Protein AF-A0A366QVK3-F1 (afdb_monomer)

Radius of gyration: 33.16 Å; Cα contacts (8 Å, |Δi|>4): 63; chains: 1; bounding box: 91×46×79 Å

Secondary structure (DSSP, 8-state):
---PPPPHHHHHHHHHHHHHHHHHHHHHHHHHHHHHHHHHHHHHHHHHHHHHHHHHHHHHHHHHHHHHHHTT--HHHHHHHHTSGGG--SS-SSSTTS------------------------------------------------S------EEEHHHHHHHHHHHHSS--HHHHHHHTT--SSS--EEEHHHHHHHHHTT-

Sequence (203 aa):
MPRKNKTAATVAENRDAQRRSRARRQELIADMQSRLEEYDRKGVAASIEMQRVAQAVNVQNQRLKRLLVMYGVSEPEIVQYLSSPEGDHATREEDDRIFMLEEEEPELHHPTHKGTRMDHKASDSLPAQRDVLSDTFEPSNSIIHSFDHPEPLETPCDKAAEILVELRGHADSSWARVALGCYGVGSCSVKNTEIFRLMDDID

Foldseek 3Di:
DDDDDDDPVNVVVVVVVVVVVVVVVVVVVVVVVVVVVVVVVVVVVVVVVVVVVVVVVVVVVVVVLVVVVVVVQDPVNVVVVVPDPVVDDDDDPPPPPDDDDDDDDDDPDDDDDDDDDDDDDDDDDDDDDDDDDDDDDDPPDDDPPDPDDDDCLKDWLQVLLVVVCVVVVDDDSVVSCVQQVHDDPDRDIGGVVSSVVSVVVPD

pLDDT: mean 71.33, std 23.49, range [29.38, 98.38]

Mean predicted aligned error: 21.08 Å

Organism: NCBI:txid231269

Solvent-accessible surface area (backbone atoms only — not comparable to full-atom values): 13346 Å² total; per-residue (Å²): 132,88,79,82,76,87,47,76,64,64,53,50,53,50,51,50,53,52,47,53,52,50,49,55,51,50,50,52,51,50,52,52,50,56,49,50,57,48,51,52,53,50,51,53,52,52,52,52,52,52,49,52,52,51,52,54,50,49,57,48,49,57,50,49,53,54,49,41,45,75,75,69,47,50,70,70,56,55,52,53,54,72,70,37,77,86,78,77,76,91,84,73,94,75,61,90,79,77,87,79,80,88,75,81,79,80,82,80,80,77,85,79,80,75,87,81,90,81,90,86,80,90,88,80,89,85,84,90,85,80,92,83,77,88,76,91,76,78,83,76,89,79,83,88,71,76,99,78,76,81,75,88,58,53,41,46,40,70,61,50,10,51,53,57,20,64,77,59,78,79,53,54,55,67,57,38,22,51,76,72,70,49,78,79,93,64,97,48,68,38,49,54,68,55,60,54,47,68,61,63,78,76,119

Nearest PDB structures (foldseek):
  8q6t-assembly1_K  TM=6.652E-01  e=2.122E+00  Mus musculus

Structure (mmCIF, N/CA/C/O backbone):
data_AF-A0A366QVK3-F1
#
_entry.id   AF-A0A366QVK3-F1
#
loop_
_atom_site.group_PDB
_atom_site.id
_atom_site.type_symbol
_atom_site.label_atom_id
_atom_site.label_alt_id
_atom_site.label_comp_id
_atom_site.label_asym_id
_atom_site.label_entity_id
_atom_site.label_seq_id
_atom_site.pdbx_PDB_ins_code
_atom_site.Cartn_x
_atom_site.Cartn_y
_atom_site.Cartn_z
_atom_site.occupancy
_atom_site.B_iso_or_equiv
_atom_site.auth_seq_id
_atom_site.auth_comp_id
_atom_site.auth_asym_id
_atom_site.auth_atom_id
_atom_site.pdbx_PDB_model_num
ATOM 1 N N . MET A 1 1 ? 43.437 18.266 -38.739 1.00 44.12 1 MET A N 1
ATOM 2 C CA . MET A 1 1 ? 43.499 16.828 -38.380 1.00 44.12 1 MET A CA 1
ATOM 3 C C . MET A 1 1 ? 42.799 16.004 -39.458 1.00 44.12 1 MET A C 1
ATOM 5 O O . MET A 1 1 ? 41.777 16.475 -39.953 1.00 44.12 1 MET A O 1
ATOM 9 N N . PRO A 1 2 ? 43.311 14.824 -39.851 1.00 62.06 2 PRO A N 1
ATOM 10 C CA . PRO A 1 2 ? 42.686 14.001 -40.885 1.00 62.06 2 PRO A CA 1
ATOM 11 C C . PRO A 1 2 ? 41.377 13.380 -40.375 1.00 62.06 2 PRO A C 1
ATOM 13 O O . PRO A 1 2 ? 41.350 12.714 -39.339 1.00 62.06 2 PRO A O 1
ATOM 16 N N . ARG A 1 3 ? 40.276 13.587 -41.106 1.00 62.28 3 ARG A N 1
ATOM 17 C CA . ARG A 1 3 ? 38.990 12.941 -40.812 1.00 62.28 3 ARG A CA 1
ATOM 18 C C . ARG A 1 3 ? 39.082 11.463 -41.197 1.00 62.28 3 ARG A C 1
ATOM 20 O O . ARG A 1 3 ? 39.167 11.153 -42.381 1.00 62.28 3 ARG A O 1
ATOM 27 N N . LYS A 1 4 ? 39.044 10.560 -40.210 1.00 69.19 4 LYS A N 1
ATOM 28 C CA . LYS A 1 4 ? 38.943 9.111 -40.451 1.00 69.19 4 LYS A CA 1
ATOM 29 C C . LYS A 1 4 ? 37.665 8.832 -41.250 1.00 69.19 4 LYS A C 1
ATOM 31 O O . LYS A 1 4 ? 36.563 9.131 -40.791 1.00 69.19 4 LYS A O 1
ATOM 36 N N . ASN A 1 5 ? 37.820 8.298 -42.454 1.00 74.19 5 ASN A N 1
ATOM 37 C CA . ASN A 1 5 ? 36.725 7.925 -43.337 1.00 74.19 5 ASN A CA 1
ATOM 38 C C . ASN A 1 5 ? 35.983 6.703 -42.770 1.00 74.19 5 ASN A C 1
ATOM 40 O O . ASN A 1 5 ? 36.582 5.663 -42.507 1.00 74.19 5 ASN A O 1
ATOM 44 N N . LYS A 1 6 ? 34.664 6.830 -42.569 1.00 77.19 6 LYS A N 1
ATOM 45 C CA . LYS A 1 6 ? 33.816 5.717 -42.120 1.00 77.19 6 LYS A CA 1
ATOM 46 C C . LYS A 1 6 ? 33.783 4.634 -43.198 1.00 77.19 6 LYS A C 1
ATOM 48 O O . LYS A 1 6 ? 33.327 4.885 -44.310 1.00 77.19 6 LYS A O 1
ATOM 53 N N . THR A 1 7 ? 34.238 3.435 -42.854 1.00 86.69 7 THR A N 1
ATOM 54 C CA . THR A 1 7 ? 34.133 2.241 -43.703 1.00 86.69 7 THR A CA 1
ATOM 55 C C . THR A 1 7 ? 32.790 1.547 -43.475 1.00 86.69 7 THR A C 1
ATOM 57 O O . THR A 1 7 ? 32.210 1.649 -42.394 1.00 86.69 7 THR A O 1
ATOM 60 N N . ALA A 1 8 ? 32.285 0.800 -44.462 1.00 88.12 8 ALA A N 1
ATOM 61 C CA . ALA A 1 8 ? 31.017 0.076 -44.314 1.00 88.12 8 ALA A CA 1
ATOM 62 C C . ALA A 1 8 ? 31.031 -0.905 -43.119 1.00 88.12 8 ALA A C 1
ATOM 64 O O . ALA A 1 8 ? 30.047 -0.979 -42.383 1.00 88.12 8 ALA A O 1
ATOM 65 N N . ALA A 1 9 ? 32.167 -1.575 -42.881 1.00 88.69 9 ALA A N 1
ATOM 66 C CA . ALA A 1 9 ? 32.382 -2.472 -41.743 1.00 88.69 9 ALA A CA 1
ATOM 67 C C . ALA A 1 9 ? 32.226 -1.759 -40.386 1.00 88.69 9 ALA A C 1
ATOM 69 O O . ALA A 1 9 ? 31.370 -2.142 -39.594 1.00 88.69 9 ALA A O 1
ATOM 70 N N . THR A 1 10 ? 32.944 -0.651 -40.155 1.00 88.69 10 THR A N 1
ATOM 71 C CA . THR A 1 10 ? 32.860 0.098 -38.879 1.00 88.69 10 THR A CA 1
ATOM 72 C C . THR A 1 10 ? 31.466 0.681 -38.615 1.00 88.69 10 THR A C 1
ATOM 74 O O . THR A 1 10 ? 31.058 0.833 -37.463 1.00 88.69 10 THR A O 1
ATOM 77 N N . VAL A 1 11 ? 30.686 0.977 -39.662 1.00 92.25 11 VAL A N 1
ATOM 78 C CA . VAL A 1 11 ? 29.280 1.395 -39.516 1.00 92.25 11 VAL A CA 1
ATOM 79 C C . VAL A 1 11 ? 28.368 0.214 -39.151 1.00 92.25 11 VAL A C 1
ATOM 81 O O . VAL A 1 11 ? 27.432 0.402 -38.372 1.00 92.25 11 VAL A O 1
ATOM 84 N N . ALA A 1 12 ? 28.619 -0.991 -39.670 1.00 93.12 12 ALA A N 1
ATOM 85 C CA . ALA A 1 12 ? 27.898 -2.201 -39.268 1.00 93.12 12 ALA A CA 1
ATOM 86 C C . ALA A 1 12 ? 28.206 -2.577 -37.806 1.00 93.12 12 ALA A C 1
ATOM 88 O O . ALA A 1 12 ? 27.283 -2.696 -37.002 1.00 93.12 12 ALA A O 1
ATOM 89 N N . GLU A 1 13 ? 29.487 -2.621 -37.432 1.00 92.19 13 GLU A N 1
ATOM 90 C CA . GLU A 1 13 ? 29.947 -2.852 -36.054 1.00 92.19 13 GLU A CA 1
ATOM 91 C C . GLU A 1 13 ? 29.326 -1.858 -35.065 1.00 92.19 13 GLU A C 1
ATOM 93 O O . GLU A 1 13 ? 28.838 -2.251 -34.006 1.00 92.19 13 GLU A O 1
ATOM 98 N N . ASN A 1 14 ? 29.276 -0.567 -35.417 1.00 94.56 14 ASN A N 1
ATOM 99 C CA . ASN A 1 14 ? 28.658 0.451 -34.571 1.00 94.56 14 ASN A CA 1
ATOM 100 C C . ASN A 1 14 ? 27.144 0.228 -34.398 1.00 94.56 14 ASN A C 1
ATOM 102 O O . ASN A 1 14 ? 26.631 0.374 -33.288 1.00 94.56 14 ASN A O 1
ATOM 106 N N . ARG A 1 15 ? 26.429 -0.184 -35.457 1.00 95.69 15 ARG A N 1
ATOM 107 C CA . ARG A 1 15 ? 25.002 -0.546 -35.370 1.00 95.69 15 ARG A CA 1
ATOM 108 C C . ARG A 1 15 ? 24.779 -1.760 -34.476 1.00 95.69 15 ARG A C 1
ATOM 110 O O . ARG A 1 15 ? 23.849 -1.739 -33.673 1.00 95.69 15 ARG A O 1
ATOM 117 N N . ASP A 1 16 ? 25.623 -2.781 -34.562 1.00 96.88 16 ASP A N 1
ATOM 118 C CA . ASP A 1 16 ? 25.483 -3.981 -33.736 1.00 96.88 16 ASP A CA 1
ATOM 119 C C . ASP A 1 16 ? 25.893 -3.735 -32.277 1.00 96.88 16 ASP A C 1
ATOM 121 O O . ASP A 1 16 ? 25.203 -4.192 -31.365 1.00 96.88 16 ASP A O 1
ATOM 125 N N . ALA A 1 17 ? 26.921 -2.922 -32.022 1.00 95.94 17 ALA A N 1
ATOM 126 C CA . ALA A 1 17 ? 27.241 -2.431 -30.682 1.00 95.94 17 ALA A CA 1
ATOM 127 C C . ALA A 1 17 ? 26.079 -1.612 -30.089 1.00 95.94 17 ALA A C 1
ATOM 129 O O . ALA A 1 17 ? 25.695 -1.814 -28.934 1.00 95.94 17 ALA A O 1
ATOM 130 N N . GLN A 1 18 ? 25.456 -0.742 -30.892 1.00 97.25 18 GLN A N 1
ATOM 131 C CA . GLN A 1 18 ? 24.290 0.046 -30.494 1.00 97.25 18 GLN A CA 1
ATOM 132 C C . GLN A 1 18 ? 23.059 -0.830 -30.215 1.00 97.25 18 GLN A C 1
ATOM 134 O O . GLN A 1 18 ? 22.338 -0.560 -29.253 1.00 97.25 18 GLN A O 1
ATOM 139 N N . ARG A 1 19 ? 22.824 -1.878 -31.018 1.00 97.75 19 ARG A N 1
ATOM 140 C CA . ARG A 1 19 ? 21.770 -2.883 -30.797 1.00 97.75 19 ARG A CA 1
ATOM 141 C C . ARG A 1 19 ? 22.002 -3.648 -29.499 1.00 97.75 19 ARG A C 1
ATOM 143 O O . ARG A 1 19 ? 21.111 -3.668 -28.660 1.00 97.75 19 ARG A O 1
ATOM 150 N N . ARG A 1 20 ? 23.208 -4.186 -29.283 1.00 97.75 20 ARG A N 1
ATOM 151 C CA . ARG A 1 20 ? 23.584 -4.900 -28.048 1.00 97.75 20 ARG A CA 1
ATOM 152 C C . ARG A 1 20 ? 23.471 -4.010 -26.806 1.00 97.75 20 ARG A C 1
ATOM 154 O O . ARG A 1 20 ? 23.022 -4.473 -25.767 1.00 97.75 20 ARG A O 1
ATOM 161 N N . SER A 1 21 ? 23.839 -2.731 -26.912 1.00 97.69 21 SER A N 1
ATOM 162 C CA . SER A 1 21 ? 23.684 -1.759 -25.821 1.00 97.69 21 SER A CA 1
ATOM 163 C C . SER A 1 21 ? 22.209 -1.482 -25.494 1.00 97.69 21 SER A C 1
ATOM 165 O O . SER A 1 21 ? 21.825 -1.491 -24.327 1.00 97.69 21 SER A O 1
ATOM 167 N N . ARG A 1 22 ? 21.358 -1.312 -26.519 1.00 97.75 22 ARG A N 1
ATOM 168 C CA . ARG A 1 22 ? 19.901 -1.167 -26.342 1.00 97.75 22 ARG A CA 1
ATOM 169 C C . ARG A 1 22 ? 19.275 -2.421 -25.729 1.00 97.75 22 ARG A C 1
ATOM 171 O O . ARG A 1 22 ? 18.522 -2.275 -24.778 1.00 97.75 22 ARG A O 1
ATOM 178 N N . ALA A 1 23 ? 19.646 -3.609 -26.209 1.00 98.12 23 ALA A N 1
ATOM 179 C CA . ALA A 1 23 ? 19.155 -4.884 -25.689 1.00 98.12 23 ALA A CA 1
ATOM 180 C C . ALA A 1 23 ? 19.471 -5.052 -24.193 1.00 98.12 23 ALA A C 1
ATOM 182 O O . ALA A 1 23 ? 18.547 -5.230 -23.411 1.00 98.12 23 ALA A O 1
ATOM 183 N N . ARG A 1 24 ? 20.731 -4.857 -23.769 1.00 98.06 24 ARG A N 1
ATOM 184 C CA . ARG A 1 24 ? 21.107 -4.908 -22.339 1.00 98.06 24 ARG A CA 1
ATOM 185 C C . ARG A 1 24 ? 20.361 -3.883 -21.484 1.00 98.06 24 ARG A C 1
ATOM 187 O O . ARG A 1 24 ? 20.021 -4.163 -20.342 1.00 98.06 24 ARG A O 1
ATOM 194 N N . ARG A 1 25 ? 20.105 -2.679 -22.014 1.00 98.00 25 ARG A N 1
ATOM 195 C CA . ARG A 1 25 ? 19.313 -1.668 -21.295 1.00 98.00 25 ARG A CA 1
ATOM 196 C C . ARG A 1 25 ? 17.844 -2.082 -21.170 1.00 98.00 25 ARG A C 1
ATOM 198 O O . ARG A 1 25 ? 17.249 -1.817 -20.137 1.00 98.00 25 ARG A O 1
ATOM 205 N N . GLN A 1 26 ? 17.266 -2.701 -22.199 1.00 98.19 26 GLN A N 1
ATOM 206 C CA . GLN A 1 26 ? 15.896 -3.225 -22.159 1.00 98.19 26 GLN A CA 1
ATOM 207 C C . GLN A 1 26 ? 15.775 -4.401 -21.182 1.00 98.19 26 GLN A C 1
ATOM 209 O O . GLN A 1 26 ? 14.842 -4.422 -20.393 1.00 98.19 26 GLN A O 1
ATOM 214 N N . GLU A 1 27 ? 16.743 -5.316 -21.191 1.00 98.25 27 GLU A N 1
ATOM 215 C CA . GLU A 1 27 ? 16.857 -6.446 -20.261 1.00 98.25 27 GLU A CA 1
ATOM 216 C C . GLU A 1 27 ? 16.941 -5.977 -18.800 1.00 98.25 27 GLU A C 1
ATOM 218 O O . GLU A 1 27 ? 16.138 -6.407 -17.979 1.00 98.25 27 GLU A O 1
ATOM 223 N N . LEU A 1 28 ? 17.820 -5.013 -18.494 1.00 98.06 28 LEU A N 1
ATOM 224 C CA . LEU A 1 28 ? 17.910 -4.423 -17.154 1.00 98.06 28 LEU A CA 1
ATOM 225 C C . LEU A 1 28 ? 16.611 -3.719 -16.733 1.00 98.06 28 LEU A C 1
ATOM 227 O O . LEU A 1 28 ? 16.190 -3.849 -15.590 1.00 98.06 28 LEU A O 1
ATOM 231 N N . ILE A 1 29 ? 15.967 -2.968 -17.634 1.00 98.38 29 ILE A N 1
ATOM 232 C CA . ILE A 1 29 ? 14.686 -2.312 -17.325 1.00 98.38 29 ILE A CA 1
ATOM 233 C C . ILE A 1 29 ? 13.604 -3.360 -17.027 1.00 98.38 29 ILE A C 1
ATOM 235 O O . ILE A 1 29 ? 12.874 -3.191 -16.057 1.00 98.38 29 ILE A O 1
ATOM 239 N N . ALA A 1 30 ? 13.538 -4.447 -17.800 1.00 98.25 30 ALA A N 1
ATOM 240 C CA . ALA A 1 30 ? 12.572 -5.523 -17.589 1.00 98.25 30 ALA A CA 1
ATOM 241 C C . ALA A 1 30 ? 12.802 -6.275 -16.263 1.00 98.25 30 ALA A C 1
ATOM 243 O O . ALA A 1 30 ? 11.840 -6.543 -15.550 1.00 98.25 30 ALA A O 1
ATOM 244 N N . ASP A 1 31 ? 14.058 -6.554 -15.895 1.00 98.25 31 ASP A N 1
ATOM 245 C CA . ASP A 1 31 ? 14.420 -7.124 -14.588 1.00 98.25 31 ASP A CA 1
ATOM 246 C C . ASP A 1 31 ? 13.987 -6.202 -13.433 1.00 98.25 31 ASP A C 1
ATOM 248 O O . ASP A 1 31 ? 13.295 -6.638 -12.515 1.00 98.25 31 ASP A O 1
ATOM 252 N N . MET A 1 32 ? 14.295 -4.902 -13.509 1.00 98.12 32 MET A N 1
ATOM 253 C CA . MET A 1 32 ? 13.867 -3.937 -12.485 1.00 98.12 32 MET A CA 1
ATOM 254 C C . MET A 1 32 ? 12.337 -3.830 -12.383 1.00 98.12 32 MET A C 1
ATOM 256 O O . MET A 1 32 ? 11.806 -3.808 -11.276 1.00 98.12 32 MET A O 1
ATOM 260 N N . GLN A 1 33 ? 11.619 -3.809 -13.512 1.00 98.25 33 GLN A N 1
ATOM 261 C CA . GLN A 1 33 ? 10.150 -3.802 -13.532 1.00 98.25 33 GLN A CA 1
ATOM 262 C C . GLN A 1 33 ? 9.568 -5.075 -12.902 1.00 98.25 33 GLN A C 1
ATOM 264 O O . GLN A 1 33 ? 8.705 -4.982 -12.033 1.00 98.25 33 GLN A O 1
ATOM 269 N N . SER A 1 34 ? 10.095 -6.251 -13.257 1.00 98.31 34 SER A N 1
ATOM 270 C CA . SER A 1 34 ? 9.653 -7.530 -12.690 1.00 98.31 34 SER A CA 1
ATOM 271 C C . SER A 1 34 ? 9.863 -7.612 -11.175 1.00 98.31 34 SER A C 1
ATOM 273 O O . SER A 1 34 ? 9.049 -8.224 -10.483 1.00 98.31 34 SER A O 1
ATOM 275 N N . ARG A 1 35 ? 10.937 -7.007 -10.648 1.00 98.19 35 ARG A N 1
ATOM 276 C CA . ARG A 1 35 ? 11.190 -6.934 -9.200 1.00 98.19 35 ARG A CA 1
ATOM 277 C C . ARG A 1 35 ? 10.231 -5.983 -8.495 1.00 98.19 35 ARG A C 1
ATOM 279 O O . ARG A 1 35 ? 9.734 -6.336 -7.432 1.00 98.19 35 ARG A O 1
ATOM 286 N N . LEU A 1 36 ? 9.939 -4.817 -9.077 1.00 98.00 36 LEU A N 1
ATOM 287 C CA . LEU A 1 36 ? 8.943 -3.886 -8.529 1.00 98.00 36 LEU A CA 1
ATOM 288 C C . LEU A 1 36 ? 7.568 -4.557 -8.425 1.00 98.00 36 LEU A C 1
ATOM 290 O O . LEU A 1 36 ? 7.017 -4.621 -7.332 1.00 98.00 36 LEU A O 1
ATOM 294 N N . GLU A 1 37 ? 7.090 -5.194 -9.499 1.00 97.50 37 GLU A N 1
ATOM 295 C CA . GLU A 1 37 ? 5.830 -5.954 -9.476 1.00 97.50 37 GLU A CA 1
ATOM 296 C C . GLU A 1 37 ? 5.827 -7.087 -8.432 1.00 97.50 37 GLU A C 1
ATOM 298 O O . GLU A 1 37 ? 4.774 -7.465 -7.914 1.00 97.50 37 GLU A O 1
ATOM 303 N N . GLU A 1 38 ? 6.987 -7.677 -8.127 1.00 97.38 38 GLU A N 1
ATOM 304 C CA . GLU A 1 38 ? 7.119 -8.676 -7.067 1.00 97.38 38 GLU A CA 1
ATOM 305 C C . GLU A 1 38 ? 7.043 -8.063 -5.664 1.00 97.38 38 GLU A C 1
ATOM 307 O O . GLU A 1 38 ? 6.366 -8.630 -4.802 1.00 97.38 38 GLU A O 1
ATOM 312 N N . TYR A 1 39 ? 7.686 -6.918 -5.431 1.00 96.00 39 TYR A N 1
ATOM 313 C CA . TYR A 1 39 ? 7.586 -6.195 -4.163 1.00 96.00 39 TYR A CA 1
ATOM 314 C C . TYR A 1 39 ? 6.172 -5.653 -3.930 1.00 96.00 39 TYR A C 1
ATOM 316 O O . TYR A 1 39 ? 5.632 -5.878 -2.849 1.00 96.00 39 TYR A O 1
ATOM 324 N N . ASP A 1 40 ? 5.527 -5.072 -4.945 1.00 95.56 40 ASP A N 1
ATOM 325 C CA . ASP A 1 40 ? 4.132 -4.616 -4.884 1.00 95.56 40 ASP A CA 1
ATOM 326 C C . ASP A 1 40 ? 3.197 -5.773 -4.499 1.00 95.56 40 ASP A C 1
ATOM 328 O O . ASP A 1 40 ? 2.403 -5.679 -3.561 1.00 95.56 40 ASP A O 1
ATOM 332 N N . ARG A 1 41 ? 3.343 -6.925 -5.168 1.00 95.94 41 ARG A N 1
ATOM 333 C CA . ARG A 1 41 ? 2.555 -8.136 -4.891 1.00 95.94 41 ARG A CA 1
ATOM 334 C C . ARG A 1 41 ? 2.776 -8.663 -3.473 1.00 95.94 41 ARG A C 1
ATOM 336 O O . ARG A 1 41 ? 1.813 -9.085 -2.834 1.00 95.94 41 ARG A O 1
ATOM 343 N N . LYS A 1 42 ? 4.017 -8.640 -2.973 1.00 94.31 42 LYS A N 1
ATOM 344 C CA . LYS A 1 42 ? 4.351 -9.026 -1.590 1.00 94.31 42 LYS A CA 1
ATOM 345 C C . LYS A 1 42 ? 3.764 -8.043 -0.575 1.00 94.31 42 LYS A C 1
ATOM 347 O O . LYS A 1 42 ? 3.180 -8.493 0.406 1.00 94.31 42 LYS A O 1
ATOM 352 N N . GLY A 1 43 ? 3.853 -6.736 -0.829 1.00 90.81 43 GLY A N 1
ATOM 353 C CA . GLY A 1 43 ? 3.275 -5.689 0.017 1.00 90.81 43 GLY A CA 1
ATOM 354 C C . GLY A 1 43 ? 1.754 -5.801 0.124 1.00 90.81 43 GLY A C 1
ATOM 355 O O . GLY A 1 43 ? 1.211 -5.823 1.228 1.00 90.81 43 GLY A O 1
ATOM 356 N N . VAL A 1 44 ? 1.064 -5.982 -1.008 1.00 91.25 44 VAL A N 1
ATOM 357 C CA . VAL A 1 44 ? -0.388 -6.222 -1.042 1.00 91.25 44 VAL A CA 1
ATOM 358 C C . VAL A 1 44 ? -0.757 -7.506 -0.293 1.00 91.25 44 VAL A C 1
ATOM 360 O O . VAL A 1 44 ? -1.669 -7.487 0.530 1.00 91.25 44 VAL A O 1
ATOM 363 N N . ALA A 1 45 ? -0.042 -8.614 -0.521 1.00 90.69 45 ALA A N 1
ATOM 364 C CA . ALA A 1 45 ? -0.319 -9.880 0.160 1.00 90.69 45 ALA A CA 1
ATOM 365 C C . ALA A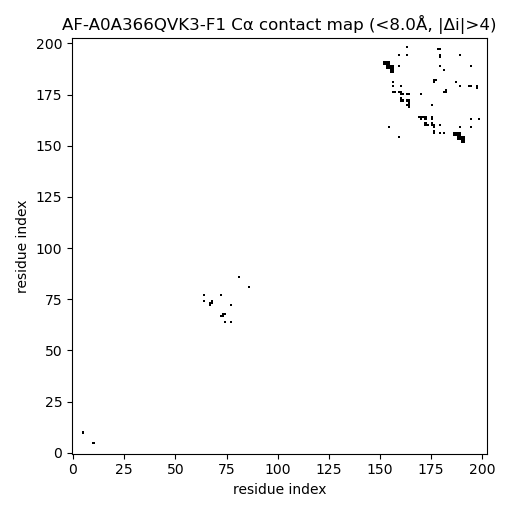 1 45 ? -0.124 -9.789 1.686 1.00 90.69 45 ALA A C 1
ATOM 367 O O . ALA A 1 45 ? -0.978 -10.262 2.437 1.00 90.69 45 ALA A O 1
ATOM 368 N N . ALA A 1 46 ? 0.955 -9.146 2.144 1.00 87.31 46 ALA A N 1
ATOM 369 C CA . ALA A 1 46 ? 1.224 -8.923 3.564 1.00 87.31 46 ALA A CA 1
ATOM 370 C C . ALA A 1 46 ? 0.165 -8.014 4.215 1.00 87.31 46 ALA A C 1
ATOM 372 O O . ALA A 1 46 ? -0.318 -8.318 5.305 1.00 87.31 46 ALA A O 1
ATOM 373 N N . SER A 1 47 ? -0.247 -6.945 3.524 1.00 92.56 47 SER A N 1
ATOM 374 C CA . SER A 1 47 ? -1.299 -6.033 3.988 1.00 92.56 47 SER A CA 1
ATOM 375 C C . SER A 1 47 ? -2.649 -6.745 4.151 1.00 92.56 47 SER A C 1
ATOM 377 O O . SER A 1 47 ? -3.289 -6.621 5.194 1.00 92.56 47 SER A O 1
ATOM 379 N N . ILE A 1 48 ? -3.047 -7.571 3.176 1.00 90.94 48 ILE A N 1
ATOM 380 C CA . ILE A 1 48 ? -4.286 -8.362 3.247 1.00 90.94 48 ILE A CA 1
ATOM 381 C C . ILE A 1 48 ? -4.253 -9.352 4.420 1.00 90.94 48 ILE A C 1
ATOM 383 O O . ILE A 1 48 ? -5.260 -9.520 5.107 1.00 90.94 48 ILE A O 1
ATOM 387 N N . GLU A 1 49 ? -3.122 -10.014 4.675 1.00 91.25 49 GLU A N 1
ATOM 388 C CA . GLU A 1 49 ? -3.033 -10.972 5.782 1.00 91.25 49 GLU A CA 1
ATOM 389 C C . GLU A 1 49 ? -3.082 -10.271 7.149 1.00 91.25 49 GLU A C 1
ATOM 391 O O . GLU A 1 49 ? -3.826 -10.697 8.033 1.00 91.25 49 GLU A O 1
ATOM 396 N N . MET A 1 50 ? -2.401 -9.128 7.292 1.00 93.75 50 MET A N 1
ATOM 397 C CA . MET A 1 50 ? -2.522 -8.267 8.473 1.00 93.75 50 MET A CA 1
ATOM 398 C C . MET A 1 50 ? -3.976 -7.818 8.701 1.00 93.75 50 MET A C 1
ATOM 400 O O . MET A 1 50 ? -4.473 -7.898 9.824 1.00 93.75 50 MET A O 1
ATOM 404 N N . GLN A 1 51 ? -4.685 -7.406 7.644 1.00 93.12 51 GLN A N 1
ATOM 405 C CA . GLN A 1 51 ? -6.098 -7.016 7.715 1.00 93.12 51 GLN A CA 1
ATOM 406 C C . GLN A 1 51 ? -7.004 -8.176 8.157 1.00 93.12 51 GLN A C 1
ATOM 408 O O . GLN A 1 51 ? -7.874 -7.973 9.003 1.00 93.12 51 GLN A O 1
ATOM 413 N N . ARG A 1 52 ? -6.787 -9.402 7.658 1.00 94.12 52 ARG A N 1
ATOM 414 C CA . ARG A 1 52 ? -7.539 -10.594 8.101 1.00 94.12 52 ARG A CA 1
ATOM 415 C C . ARG A 1 52 ? -7.340 -10.880 9.585 1.00 94.12 52 ARG A C 1
ATOM 417 O O . ARG A 1 52 ? -8.314 -11.156 10.286 1.00 94.12 52 ARG A O 1
ATOM 424 N N . VAL A 1 53 ? -6.098 -10.806 10.067 1.00 96.12 53 VAL A N 1
ATOM 425 C CA . VAL A 1 53 ? -5.781 -10.998 11.490 1.00 96.12 53 VAL A CA 1
ATOM 426 C C . VAL A 1 53 ? -6.443 -9.907 12.334 1.00 96.12 53 VAL A C 1
ATOM 428 O O . VAL A 1 53 ? -7.119 -10.230 13.310 1.00 96.12 53 VAL A O 1
ATOM 431 N N . ALA A 1 54 ? -6.344 -8.638 11.925 1.00 95.12 54 ALA A N 1
ATOM 432 C CA . ALA A 1 54 ? -6.985 -7.517 12.611 1.00 95.12 54 ALA A CA 1
ATOM 433 C C . ALA A 1 54 ? -8.516 -7.672 12.689 1.00 95.12 54 ALA A C 1
ATOM 435 O O . ALA A 1 54 ? -9.094 -7.536 13.767 1.00 95.12 54 ALA A O 1
ATOM 436 N N . GLN A 1 55 ? -9.175 -8.049 11.587 1.00 96.25 55 GLN A N 1
ATOM 437 C CA . GLN A 1 55 ? -10.617 -8.327 11.555 1.00 96.25 55 GLN A CA 1
ATOM 438 C C . GLN A 1 55 ? -11.003 -9.496 12.474 1.00 96.25 55 GLN A C 1
ATOM 440 O O . GLN A 1 55 ? -11.975 -9.400 13.227 1.00 96.25 55 GLN A O 1
ATOM 445 N N . ALA A 1 56 ? -10.236 -10.591 12.463 1.00 96.44 56 ALA A N 1
ATOM 446 C CA . ALA A 1 56 ? -10.484 -11.734 13.338 1.00 96.44 56 ALA A CA 1
ATOM 447 C C . ALA A 1 56 ? -10.361 -11.358 14.826 1.00 96.44 56 ALA A C 1
ATOM 449 O O . ALA A 1 56 ? -11.204 -11.762 15.632 1.00 96.44 56 ALA A O 1
ATOM 450 N N . VAL A 1 57 ? -9.357 -10.548 15.181 1.00 97.00 57 VAL A N 1
ATOM 451 C CA . VAL A 1 57 ? -9.174 -10.002 16.534 1.00 97.00 57 VAL A CA 1
ATOM 452 C C . VAL A 1 57 ? -10.306 -9.037 16.900 1.00 97.00 57 VAL A C 1
ATOM 454 O O . VAL A 1 57 ? -10.853 -9.157 17.993 1.00 97.00 57 VAL A O 1
ATOM 457 N N . ASN A 1 58 ? -10.745 -8.153 15.997 1.00 95.94 58 ASN A N 1
ATOM 458 C CA . ASN A 1 58 ? -11.883 -7.261 16.252 1.00 95.94 58 ASN A CA 1
ATOM 459 C C . ASN A 1 58 ? -13.167 -8.057 16.556 1.00 95.94 58 ASN A C 1
ATOM 461 O O . ASN A 1 58 ? -13.818 -7.824 17.573 1.00 95.94 58 ASN A O 1
ATOM 465 N N . VAL A 1 59 ? -13.484 -9.088 15.763 1.00 96.81 59 VAL A N 1
ATOM 466 C CA . VAL A 1 59 ? -14.640 -9.970 16.017 1.00 96.81 59 VAL A CA 1
ATOM 467 C C . VAL A 1 59 ? -14.527 -10.695 17.366 1.00 96.81 59 VAL A C 1
ATOM 469 O O . VAL A 1 59 ? -15.536 -10.865 18.058 1.00 96.81 59 VAL A O 1
ATOM 472 N N . GLN A 1 60 ? -13.326 -11.119 17.776 1.00 97.31 60 GLN A N 1
ATOM 473 C CA . GLN A 1 60 ? -13.104 -11.686 19.111 1.00 97.31 60 GLN A CA 1
ATOM 474 C C . GLN A 1 60 ? -13.324 -10.632 20.206 1.00 97.31 60 GLN A C 1
ATOM 476 O O . GLN A 1 60 ? -14.092 -10.880 21.136 1.00 97.31 60 GLN A O 1
ATOM 481 N N . ASN A 1 61 ? -12.763 -9.432 20.056 1.00 95.31 61 ASN A N 1
ATOM 482 C CA . ASN A 1 61 ? -12.922 -8.320 20.992 1.00 95.31 61 ASN A CA 1
ATOM 483 C C . ASN A 1 61 ? -14.390 -7.888 21.135 1.00 95.31 61 ASN A C 1
ATOM 485 O O . ASN A 1 61 ? -14.86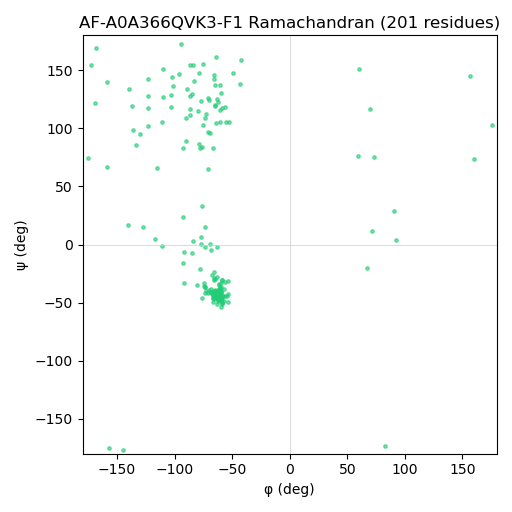6 -7.720 22.253 1.00 95.31 61 ASN A O 1
ATOM 489 N N . GLN A 1 62 ? -15.159 -7.805 20.045 1.00 95.38 62 GLN A N 1
ATOM 490 C CA . GLN A 1 62 ? -16.604 -7.543 20.086 1.00 95.38 62 GLN A CA 1
ATOM 491 C C . GLN A 1 62 ? -17.388 -8.636 20.837 1.00 95.38 62 GLN A C 1
ATOM 493 O O . GLN A 1 62 ? -18.405 -8.345 21.473 1.00 95.38 62 GLN A O 1
ATOM 498 N N . ARG A 1 63 ? -16.966 -9.907 20.756 1.00 96.31 63 ARG A N 1
ATOM 499 C CA . ARG A 1 63 ? -17.580 -11.010 21.522 1.00 96.31 63 ARG A CA 1
ATOM 500 C C . ARG A 1 63 ? -17.208 -10.933 23.002 1.00 96.31 63 ARG A C 1
ATOM 502 O O . ARG A 1 63 ? -18.078 -11.137 23.842 1.00 96.31 63 ARG A O 1
ATOM 509 N N . LEU A 1 64 ? -15.958 -10.592 23.317 1.00 95.69 64 LEU A N 1
ATOM 510 C CA . LEU A 1 64 ? -15.481 -10.392 24.688 1.00 95.69 64 LEU A CA 1
ATOM 511 C C . LEU A 1 64 ? -16.156 -9.185 25.355 1.00 95.69 64 LEU A C 1
ATOM 513 O O . LEU A 1 64 ? -16.671 -9.334 26.457 1.00 95.69 64 LEU A O 1
ATOM 517 N N . LYS A 1 65 ? -16.268 -8.035 24.672 1.00 95.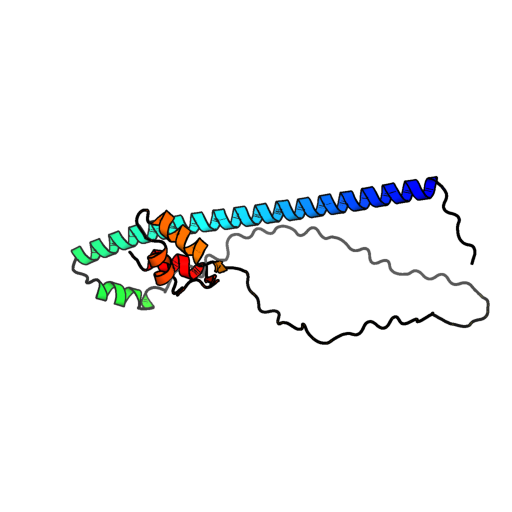12 65 LYS A N 1
ATOM 518 C CA . LYS A 1 65 ? -17.043 -6.869 25.141 1.00 95.12 65 LYS A CA 1
ATOM 519 C C . LYS A 1 65 ? -18.485 -7.259 25.486 1.00 95.12 65 LYS A C 1
ATOM 521 O O . LYS A 1 65 ? -18.947 -6.989 26.590 1.00 95.12 65 LYS A O 1
ATOM 526 N N . ARG A 1 66 ? -19.173 -7.975 24.585 1.00 93.94 66 ARG A N 1
ATOM 527 C CA . ARG A 1 66 ? -20.536 -8.489 24.828 1.00 93.94 66 ARG A CA 1
ATOM 528 C C . ARG A 1 66 ? -20.613 -9.432 26.032 1.00 93.94 66 ARG A C 1
ATOM 530 O O . ARG A 1 66 ? -21.553 -9.328 26.814 1.00 93.94 66 ARG A O 1
ATOM 537 N N . LEU A 1 67 ? -19.631 -10.318 26.203 1.00 96.00 67 LEU A N 1
ATOM 538 C CA . LEU A 1 67 ? -19.541 -11.201 27.367 1.00 96.00 67 LEU A CA 1
ATOM 539 C C . LEU A 1 67 ? -19.391 -10.391 28.667 1.00 96.00 67 LEU A C 1
ATOM 541 O O . LEU A 1 67 ? -20.130 -10.626 29.616 1.00 96.00 67 LEU A O 1
ATOM 545 N N . LEU A 1 68 ? -18.479 -9.416 28.704 1.00 95.75 68 LEU A N 1
ATOM 546 C CA . LEU A 1 68 ? -18.233 -8.562 29.872 1.00 95.75 68 LEU A CA 1
ATOM 547 C C . LEU A 1 68 ? -19.486 -7.776 30.291 1.00 95.75 68 LEU A C 1
ATOM 549 O O . LEU A 1 68 ? -19.817 -7.750 31.476 1.00 95.75 68 LEU A O 1
ATOM 553 N N . VAL A 1 69 ? -20.243 -7.250 29.321 1.00 95.00 69 VAL A N 1
ATOM 554 C CA . VAL A 1 69 ? -21.545 -6.604 29.564 1.00 95.00 69 VAL A CA 1
ATOM 555 C C . VAL A 1 69 ? -22.561 -7.575 30.179 1.00 95.00 69 VAL A C 1
ATOM 557 O O . VAL A 1 69 ? -23.279 -7.196 31.103 1.00 95.00 69 VAL A O 1
ATOM 560 N N . MET A 1 70 ? -22.591 -8.847 29.760 1.00 94.31 70 MET A N 1
ATOM 561 C CA . MET A 1 70 ? -23.436 -9.866 30.410 1.00 94.31 70 MET A CA 1
ATOM 562 C C . MET A 1 70 ? -23.022 -10.171 31.859 1.00 94.31 70 MET A C 1
ATOM 564 O O . MET A 1 70 ? -23.878 -10.532 32.664 1.00 94.31 70 MET A O 1
ATOM 568 N N . TYR A 1 71 ? -21.739 -10.017 32.202 1.00 95.38 71 TYR A N 1
ATOM 569 C CA . TYR A 1 71 ? -21.231 -10.146 33.575 1.00 95.38 71 TYR A CA 1
ATOM 570 C C . TYR A 1 71 ? -21.368 -8.858 34.410 1.00 95.38 71 TYR A C 1
ATOM 572 O O . TYR A 1 71 ? -20.981 -8.849 35.577 1.00 95.38 71 TYR A O 1
ATOM 580 N N . GLY A 1 72 ? -21.965 -7.797 33.853 1.00 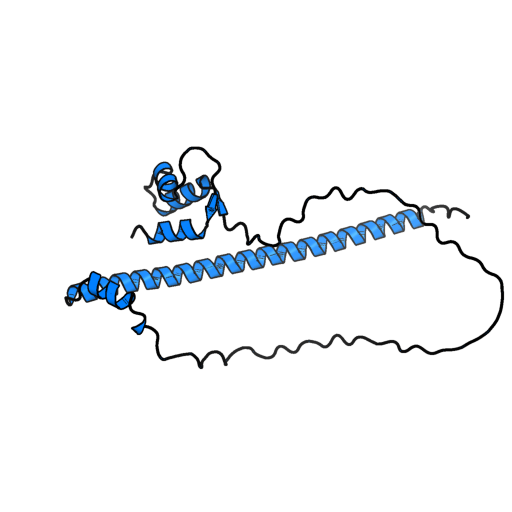93.31 72 GLY A N 1
ATOM 581 C CA . GLY A 1 72 ? -22.270 -6.551 34.560 1.00 93.31 72 GLY A CA 1
ATOM 582 C C . GLY A 1 72 ? -21.196 -5.465 34.471 1.00 93.31 72 GLY A C 1
ATOM 583 O O . GLY A 1 72 ? -21.385 -4.410 35.071 1.00 93.31 72 GLY A O 1
ATOM 584 N N . VAL A 1 73 ? -20.112 -5.683 33.717 1.00 95.69 73 VAL A N 1
ATOM 585 C CA . VAL A 1 73 ? -19.108 -4.644 33.429 1.00 95.69 73 VAL A CA 1
ATOM 586 C C . VAL A 1 73 ? -19.669 -3.720 32.355 1.00 95.69 73 VAL A C 1
ATOM 588 O O . VAL A 1 73 ? -20.055 -4.173 31.277 1.00 95.69 73 VAL A O 1
ATOM 591 N N . SER A 1 74 ? -19.741 -2.422 32.631 1.00 92.19 74 SER A N 1
ATOM 592 C CA . SER A 1 74 ? -20.378 -1.486 31.699 1.00 92.19 74 SER A CA 1
ATOM 593 C C . SER A 1 74 ? -19.459 -1.130 30.520 1.00 92.19 74 SER A C 1
ATOM 595 O O . SER A 1 74 ? -18.244 -1.042 30.661 1.00 92.19 74 SER A O 1
ATOM 597 N N . GLU A 1 75 ? -20.016 -0.878 29.335 1.00 88.94 75 GLU A N 1
ATOM 598 C CA . GLU A 1 75 ? -19.221 -0.449 28.174 1.00 88.94 75 GLU A CA 1
ATOM 599 C C . GLU A 1 75 ? -18.324 0.791 28.422 1.00 88.94 75 GLU A C 1
ATOM 601 O O . GLU A 1 75 ? -17.153 0.732 28.039 1.00 88.94 75 GLU A O 1
ATOM 606 N N . PRO A 1 76 ? -18.762 1.870 29.113 1.00 89.81 76 PRO A N 1
ATOM 607 C CA . PRO A 1 76 ? -17.863 2.979 29.450 1.00 89.81 76 PRO A CA 1
ATOM 608 C C . PRO A 1 76 ? -16.736 2.590 30.420 1.00 89.81 76 PRO A C 1
ATOM 610 O O . PRO A 1 76 ? -15.653 3.158 30.331 1.00 89.81 76 PRO A O 1
ATOM 613 N N . GLU A 1 77 ? -16.945 1.614 31.305 1.00 91.44 77 GLU A N 1
ATOM 614 C CA . GLU A 1 77 ? -15.912 1.079 32.206 1.00 91.44 77 GLU A CA 1
ATOM 615 C C . GLU A 1 77 ? -14.855 0.280 31.424 1.00 91.44 77 GLU A C 1
ATOM 617 O O . GLU A 1 77 ? -13.659 0.449 31.655 1.00 91.44 77 GLU A O 1
ATOM 622 N N . ILE A 1 78 ? -15.276 -0.496 30.414 1.00 91.12 78 ILE A N 1
ATOM 623 C CA . ILE A 1 78 ? -14.364 -1.165 29.470 1.00 91.12 78 ILE A CA 1
ATOM 624 C C . ILE A 1 78 ? -13.553 -0.126 28.679 1.00 91.12 78 ILE A C 1
ATOM 626 O O . ILE A 1 78 ? -12.337 -0.258 28.566 1.00 91.12 78 ILE A O 1
ATOM 630 N N . VAL A 1 79 ? -14.196 0.920 28.145 1.00 90.31 79 VAL A N 1
ATOM 631 C CA . VAL A 1 79 ? -13.511 1.988 27.391 1.00 90.31 79 VAL A CA 1
ATOM 632 C C . VAL A 1 79 ? -12.540 2.768 28.282 1.00 90.31 79 VAL A C 1
ATOM 634 O O . VAL A 1 79 ? -11.419 3.044 27.859 1.00 90.31 79 VAL A O 1
ATOM 637 N N . GLN A 1 80 ? -12.928 3.085 29.520 1.00 92.00 80 GLN A N 1
ATOM 638 C CA . GLN A 1 80 ? -12.062 3.748 30.494 1.00 92.00 80 GLN A CA 1
ATOM 639 C C . GLN A 1 80 ? -10.839 2.888 30.843 1.00 92.00 80 GLN A C 1
ATOM 641 O O . GLN A 1 80 ? -9.734 3.420 30.923 1.00 92.00 80 GLN A O 1
ATOM 646 N N . TYR A 1 81 ? -11.018 1.573 31.003 1.00 89.69 81 TYR A N 1
ATOM 647 C CA . TYR A 1 81 ? -9.916 0.644 31.250 1.00 89.69 81 TYR A CA 1
ATOM 648 C C . TYR A 1 81 ? -8.978 0.525 30.038 1.00 89.69 81 TYR A C 1
ATOM 650 O O . TYR A 1 81 ? -7.772 0.669 30.199 1.00 89.69 81 TYR A O 1
ATOM 658 N N . LEU A 1 82 ? -9.515 0.367 28.821 1.00 89.44 82 LEU A N 1
ATOM 659 C CA . LEU A 1 82 ? -8.723 0.320 27.579 1.00 89.44 82 LEU A CA 1
ATOM 660 C C . LEU A 1 82 ? -8.010 1.644 27.251 1.00 89.44 82 LEU A C 1
ATOM 662 O O . LEU A 1 82 ? -7.018 1.639 26.531 1.00 89.44 82 LEU A O 1
ATOM 666 N N . SER A 1 83 ? -8.508 2.771 27.765 1.00 86.81 83 SER A N 1
ATOM 667 C CA . SER A 1 83 ? -7.858 4.086 27.644 1.00 86.81 83 SER A CA 1
ATOM 668 C C . SER A 1 83 ? -6.793 4.329 28.721 1.00 86.81 83 SER A C 1
ATOM 670 O O . SER A 1 83 ? -6.104 5.349 28.678 1.00 86.81 83 SER A O 1
ATOM 672 N N . SER A 1 84 ? -6.672 3.435 29.708 1.00 87.56 84 SER A N 1
ATOM 673 C CA . SER A 1 84 ? -5.641 3.508 30.739 1.00 87.56 84 SER A CA 1
ATOM 674 C C . SER A 1 84 ? -4.350 2.847 30.237 1.00 87.56 84 SER A C 1
ATOM 676 O O . SER A 1 84 ? -4.398 1.693 29.812 1.00 87.56 84 SER A O 1
ATOM 678 N N . PRO A 1 85 ? -3.179 3.505 30.332 1.00 73.12 85 PRO A N 1
ATOM 679 C CA . PRO A 1 85 ? -1.900 2.928 29.897 1.00 73.12 85 PRO A CA 1
ATOM 680 C C . PRO A 1 85 ? -1.421 1.749 30.768 1.00 73.12 85 PRO A C 1
ATOM 682 O O . PRO A 1 85 ? -0.437 1.098 30.437 1.00 73.12 85 PRO A O 1
ATOM 685 N N . GLU A 1 86 ? -2.128 1.435 31.859 1.00 60.06 86 GLU A N 1
ATOM 686 C CA . GLU A 1 86 ? -1.861 0.311 32.775 1.00 60.06 86 GLU A CA 1
ATOM 687 C C . GLU A 1 86 ? -1.998 -1.088 32.118 1.00 60.06 86 GLU A C 1
ATOM 689 O O . GLU A 1 86 ? -1.780 -2.101 32.781 1.00 60.06 86 GLU A O 1
ATOM 694 N N . GLY A 1 87 ? -2.373 -1.169 30.834 1.00 58.06 87 GLY A N 1
ATOM 695 C CA . GLY A 1 87 ? -2.415 -2.418 30.063 1.00 58.06 87 GLY A CA 1
ATOM 696 C C . GLY A 1 87 ? -1.051 -2.924 29.564 1.00 58.06 87 GLY A C 1
ATOM 697 O O . GLY A 1 87 ? -0.924 -4.119 29.305 1.00 58.06 87 GLY A O 1
ATOM 698 N N . ASP A 1 88 ? -0.036 -2.055 29.470 1.00 55.44 88 ASP A N 1
ATOM 699 C CA . ASP A 1 88 ? 1.239 -2.344 28.790 1.00 55.44 88 ASP A CA 1
ATOM 700 C C . ASP A 1 88 ? 2.452 -2.367 29.740 1.00 55.44 88 ASP A C 1
ATOM 702 O O . ASP A 1 88 ? 3.383 -1.574 29.602 1.00 55.44 88 ASP A O 1
ATOM 706 N N . HIS A 1 89 ? 2.516 -3.325 30.673 1.00 58.56 89 HIS A N 1
ATOM 707 C CA . HIS A 1 89 ? 3.788 -3.665 31.328 1.00 58.56 89 HIS A CA 1
ATOM 708 C C . HIS A 1 89 ? 3.986 -5.177 31.545 1.00 58.56 89 HIS A C 1
ATOM 710 O O . HIS A 1 89 ? 3.129 -5.875 32.077 1.00 58.56 89 HIS A O 1
ATOM 716 N N . ALA A 1 90 ? 5.199 -5.636 31.203 1.00 49.28 90 ALA A N 1
ATOM 717 C CA . ALA A 1 90 ? 5.773 -6.966 31.447 1.00 49.28 90 ALA A CA 1
ATOM 718 C C . ALA A 1 90 ? 5.244 -8.159 30.613 1.00 49.28 90 ALA A C 1
ATOM 720 O O . ALA A 1 90 ? 4.635 -9.093 31.127 1.00 49.28 90 ALA A O 1
ATOM 721 N N . THR A 1 91 ? 5.661 -8.240 29.344 1.00 46.03 91 THR A N 1
ATOM 722 C CA . THR A 1 91 ? 6.641 -9.259 28.878 1.00 46.03 91 THR A CA 1
ATOM 723 C C . THR A 1 91 ? 7.055 -8.992 27.420 1.00 46.03 91 THR A C 1
ATOM 725 O O . THR A 1 91 ? 6.268 -8.445 26.659 1.00 46.03 91 THR A O 1
ATOM 728 N N . ARG A 1 92 ? 8.258 -9.454 27.021 1.00 48.06 92 ARG A N 1
ATOM 729 C CA . ARG A 1 92 ? 8.830 -9.443 25.644 1.00 48.06 92 ARG A CA 1
ATOM 730 C C . ARG A 1 92 ? 9.682 -8.238 25.183 1.00 48.06 92 ARG A C 1
ATOM 732 O O . ARG A 1 92 ? 9.848 -8.068 23.984 1.00 48.06 92 ARG A O 1
ATOM 739 N N . GLU A 1 93 ? 10.373 -7.531 26.082 1.00 48.22 93 GLU A N 1
ATOM 740 C CA . GLU A 1 93 ? 11.597 -6.783 25.689 1.00 48.22 93 GLU A CA 1
ATOM 741 C C . GLU A 1 93 ? 12.844 -7.693 25.518 1.00 48.22 93 GLU A C 1
ATOM 743 O O . GLU A 1 93 ? 13.922 -7.210 25.185 1.00 48.22 93 GLU A O 1
ATOM 748 N N . GLU A 1 94 ? 12.726 -9.017 25.715 1.00 52.06 94 GLU A N 1
ATOM 749 C CA . GLU A 1 94 ? 13.860 -9.963 25.615 1.00 52.06 94 GLU A CA 1
ATOM 750 C C . GLU A 1 94 ? 13.825 -10.932 24.412 1.00 52.06 94 GLU A C 1
ATOM 752 O O . GLU A 1 94 ? 14.781 -11.681 24.222 1.00 52.06 94 GLU A O 1
ATOM 757 N N . ASP A 1 95 ? 12.793 -10.902 23.556 1.00 45.81 95 ASP A N 1
ATOM 758 C CA . ASP A 1 95 ? 12.689 -11.823 22.400 1.00 45.81 95 ASP A CA 1
ATOM 759 C C . ASP A 1 95 ? 13.302 -11.272 21.090 1.00 45.81 95 ASP A C 1
ATOM 761 O O . ASP A 1 95 ? 13.475 -12.018 20.128 1.00 45.81 95 A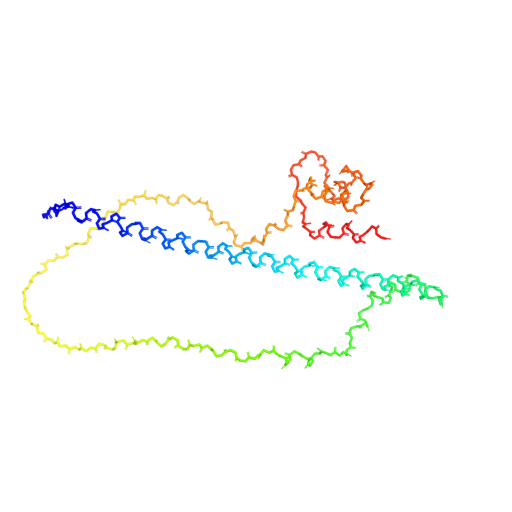SP A O 1
ATOM 765 N N . ASP A 1 96 ? 13.740 -10.008 21.065 1.00 43.88 96 ASP A N 1
ATOM 766 C CA . ASP A 1 96 ? 14.373 -9.338 19.906 1.00 43.88 96 ASP A CA 1
ATOM 767 C C . ASP A 1 96 ? 15.823 -9.801 19.616 1.00 43.88 96 ASP A C 1
ATOM 769 O O . ASP A 1 96 ? 16.581 -9.154 18.892 1.00 43.88 96 ASP A O 1
ATOM 773 N N . ARG A 1 97 ? 16.253 -10.935 20.189 1.00 52.50 97 ARG A N 1
ATOM 774 C CA . ARG A 1 97 ? 17.621 -11.476 20.048 1.00 52.50 97 ARG A CA 1
ATOM 775 C C . ARG A 1 97 ? 17.720 -12.837 19.365 1.00 52.50 97 ARG A C 1
ATOM 777 O O . ARG A 1 97 ? 18.822 -13.375 19.276 1.00 52.50 97 ARG A O 1
ATOM 784 N N . ILE A 1 98 ? 16.618 -13.396 18.859 1.00 49.81 98 ILE A N 1
ATOM 785 C CA . ILE A 1 98 ? 16.637 -14.682 18.147 1.00 49.81 98 ILE A CA 1
ATOM 786 C C . ILE A 1 98 ? 15.833 -14.589 16.844 1.00 49.81 98 ILE A C 1
ATOM 788 O O . ILE A 1 98 ? 14.663 -14.949 16.812 1.00 49.81 98 ILE A O 1
ATOM 792 N N . PHE A 1 99 ? 16.491 -14.127 15.771 1.00 38.47 99 PHE A N 1
ATOM 793 C CA . PHE A 1 99 ? 16.625 -14.820 14.469 1.00 38.47 99 PHE A CA 1
ATOM 794 C C . PHE A 1 99 ? 16.992 -13.838 13.334 1.00 38.47 99 PHE A C 1
ATOM 796 O O . PHE A 1 99 ? 16.190 -13.544 12.453 1.00 38.47 99 PHE A O 1
ATOM 803 N N . MET A 1 100 ? 18.242 -13.375 13.319 1.00 31.52 100 MET A N 1
ATOM 804 C CA . MET A 1 100 ? 18.916 -12.979 12.079 1.00 31.52 100 MET A CA 1
ATOM 805 C C . MET A 1 100 ? 20.186 -13.818 12.001 1.00 31.52 100 MET A C 1
ATOM 807 O O . MET A 1 100 ? 21.135 -13.581 12.745 1.00 31.52 100 MET A O 1
ATOM 811 N N . LEU A 1 101 ? 20.150 -14.862 11.172 1.00 36.56 101 LEU A N 1
ATOM 812 C CA . LEU A 1 101 ? 21.343 -15.636 10.850 1.00 36.56 101 LEU A CA 1
ATOM 813 C C . LEU A 1 101 ? 22.312 -14.745 10.070 1.00 36.56 101 LEU A C 1
ATOM 815 O O . LEU A 1 101 ? 21.893 -13.943 9.237 1.00 36.56 101 LEU A O 1
ATOM 819 N N . GLU A 1 102 ? 23.599 -14.909 10.349 1.00 43.09 102 GLU A N 1
ATOM 820 C CA . GLU A 1 102 ? 24.681 -14.272 9.609 1.00 43.09 102 GLU A CA 1
ATOM 821 C C . GLU A 1 102 ? 24.664 -14.789 8.159 1.00 43.09 102 GLU A C 1
ATOM 823 O O . GLU A 1 102 ? 25.076 -15.917 7.890 1.00 43.09 102 GLU A O 1
ATOM 828 N N . GLU A 1 103 ? 24.182 -13.978 7.213 1.00 40.94 103 GLU A N 1
ATOM 829 C CA . GLU A 1 103 ? 24.546 -14.155 5.807 1.00 40.94 103 GLU A CA 1
ATOM 830 C C . GLU A 1 103 ? 25.931 -13.528 5.606 1.00 40.94 103 GLU A C 1
ATOM 832 O O . GLU A 1 103 ? 26.106 -12.319 5.766 1.00 40.94 103 GLU A O 1
ATOM 837 N N . GLU A 1 104 ? 26.929 -14.360 5.289 1.00 40.25 104 GLU A N 1
ATOM 838 C CA . GLU A 1 104 ? 28.273 -13.901 4.924 1.00 40.25 104 GLU A CA 1
ATOM 839 C C . GLU A 1 104 ? 28.197 -12.934 3.729 1.00 40.25 104 GLU A C 1
ATOM 841 O O . GLU A 1 104 ? 27.815 -13.329 2.624 1.00 40.25 104 GLU A O 1
ATOM 846 N N . GLU A 1 105 ? 28.627 -11.680 3.912 1.00 37.97 105 GLU A N 1
ATOM 847 C CA . GLU A 1 105 ? 28.936 -10.814 2.773 1.00 37.97 105 GLU A CA 1
ATOM 848 C C . GLU A 1 105 ? 30.101 -11.424 1.971 1.00 37.97 105 GLU A C 1
ATOM 850 O O . GLU A 1 105 ? 31.184 -11.641 2.525 1.00 37.97 105 GLU A O 1
ATOM 855 N N . PRO A 1 106 ? 29.955 -11.659 0.654 1.00 37.06 106 PRO A N 1
ATOM 856 C CA . PRO A 1 106 ? 31.082 -12.066 -0.168 1.00 37.06 106 PRO A CA 1
ATOM 857 C C . PRO A 1 106 ? 32.006 -10.864 -0.406 1.00 37.06 106 PRO A C 1
ATOM 859 O O . PRO A 1 106 ? 31.673 -9.957 -1.172 1.00 37.06 106 PRO A O 1
ATOM 862 N N . GLU A 1 107 ? 33.193 -10.871 0.212 1.00 37.34 107 GLU A N 1
ATOM 863 C CA . GLU A 1 107 ? 34.221 -9.842 0.009 1.00 37.34 107 GLU A CA 1
ATOM 864 C C . GLU A 1 107 ? 34.549 -9.641 -1.484 1.00 37.34 107 GLU A C 1
ATOM 866 O O . GLU A 1 107 ? 35.296 -10.412 -2.098 1.00 37.34 107 GLU A O 1
ATOM 871 N N . LEU A 1 108 ? 34.077 -8.541 -2.080 1.00 29.38 108 LEU A N 1
ATOM 872 C CA . LEU A 1 108 ? 34.559 -8.127 -3.395 1.00 29.38 108 LEU A CA 1
ATOM 873 C C . LEU A 1 108 ? 35.916 -7.432 -3.241 1.00 29.38 108 LEU A C 1
ATOM 875 O O . LEU A 1 108 ? 36.015 -6.213 -3.122 1.00 29.38 108 LEU A O 1
ATOM 879 N N . HIS A 1 109 ? 36.982 -8.222 -3.245 1.00 38.66 109 HIS A 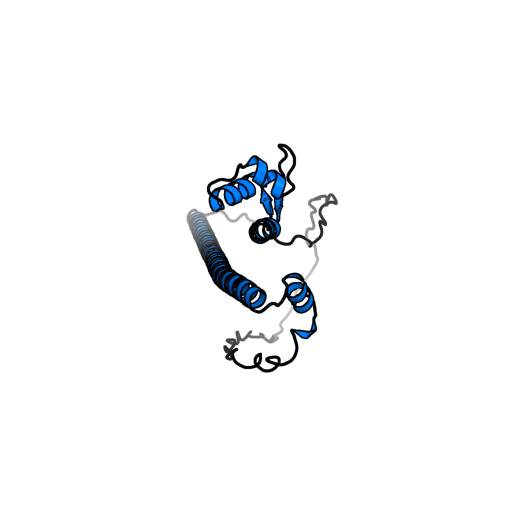N 1
ATOM 880 C CA . HIS A 1 109 ? 38.355 -7.761 -3.060 1.00 38.66 109 HIS A CA 1
ATOM 881 C C . HIS A 1 109 ? 38.785 -6.762 -4.163 1.00 38.66 109 HIS A C 1
ATOM 883 O O . HIS A 1 109 ? 38.891 -7.116 -5.339 1.00 38.66 109 HIS A O 1
ATOM 889 N N . HIS A 1 110 ? 39.070 -5.503 -3.804 1.00 37.06 110 HIS A N 1
ATOM 890 C CA . HIS A 1 110 ? 39.520 -4.472 -4.754 1.00 37.06 110 HIS A CA 1
ATOM 891 C C . HIS A 1 110 ? 41.058 -4.540 -4.913 1.00 37.06 110 HIS A C 1
ATOM 893 O O . HIS A 1 110 ? 41.772 -4.265 -3.943 1.00 37.06 110 HIS A O 1
ATOM 899 N N . PRO A 1 111 ? 41.636 -4.850 -6.093 1.00 41.50 111 PRO A N 1
ATOM 900 C CA . PRO A 1 111 ? 43.088 -4.835 -6.257 1.00 41.50 111 PRO A CA 1
ATOM 901 C C . PRO A 1 111 ? 43.613 -3.396 -6.359 1.00 41.50 111 PRO A C 1
ATOM 903 O O . PRO A 1 111 ? 43.545 -2.746 -7.404 1.00 41.50 111 PRO A O 1
ATOM 906 N N . THR A 1 112 ? 44.195 -2.898 -5.268 1.00 43.34 112 THR A N 1
ATOM 907 C CA . THR A 1 112 ? 44.935 -1.630 -5.257 1.00 43.34 112 THR A CA 1
ATOM 908 C C . THR A 1 112 ? 46.261 -1.782 -6.010 1.00 43.34 112 THR A C 1
ATOM 910 O O . THR A 1 112 ? 47.275 -2.220 -5.463 1.00 43.34 112 THR A O 1
ATOM 913 N N . HIS A 1 113 ? 46.285 -1.395 -7.287 1.00 41.50 113 HIS A N 1
ATOM 914 C CA . HIS A 1 113 ? 47.526 -1.372 -8.063 1.00 41.50 113 HIS A CA 1
ATOM 915 C C . HIS A 1 113 ? 48.470 -0.263 -7.575 1.00 41.50 113 HIS A C 1
ATOM 917 O O . HIS A 1 113 ? 48.391 0.894 -7.988 1.00 41.50 113 HIS A O 1
ATOM 923 N N . LYS A 1 114 ? 49.406 -0.646 -6.699 1.00 40.09 114 LYS A N 1
ATOM 924 C CA . LYS A 1 114 ? 50.575 0.165 -6.338 1.00 40.09 114 LYS A CA 1
ATOM 925 C C . LYS A 1 114 ? 51.407 0.452 -7.588 1.00 40.09 114 LYS A C 1
ATOM 927 O O . LYS A 1 114 ? 51.748 -0.460 -8.339 1.00 40.09 114 LYS A O 1
ATOM 932 N N . GLY A 1 115 ? 51.757 1.720 -7.793 1.00 36.34 115 GLY A N 1
ATOM 933 C CA . GLY A 1 115 ? 52.600 2.128 -8.912 1.00 36.34 115 GLY A CA 1
ATOM 934 C C . GLY A 1 115 ? 54.018 1.564 -8.804 1.00 36.34 115 GLY A C 1
ATOM 935 O O . GLY A 1 115 ? 54.583 1.464 -7.716 1.00 36.34 115 GLY A O 1
ATOM 936 N N . THR A 1 116 ? 54.623 1.241 -9.946 1.00 34.34 116 THR A N 1
ATOM 937 C CA . THR A 1 116 ? 56.072 1.032 -10.054 1.00 34.34 116 THR A CA 1
ATOM 938 C C . THR A 1 116 ? 56.626 1.976 -11.111 1.00 34.34 116 THR A C 1
ATOM 940 O O . THR A 1 116 ? 56.114 2.070 -12.224 1.00 34.34 116 THR A O 1
ATOM 943 N N . ARG A 1 117 ? 57.655 2.719 -10.712 1.00 35.53 117 ARG A N 1
ATOM 944 C CA . ARG A 1 117 ? 58.340 3.752 -11.488 1.00 35.53 117 ARG A CA 1
ATOM 945 C C . ARG A 1 117 ? 59.477 3.128 -12.295 1.00 35.53 117 ARG A C 1
ATOM 947 O O . ARG A 1 117 ? 60.296 2.418 -11.722 1.00 35.53 117 ARG A O 1
ATOM 954 N N . MET A 1 118 ? 59.572 3.479 -13.575 1.00 37.19 118 MET A N 1
ATOM 955 C CA . MET A 1 118 ? 60.790 3.370 -14.385 1.00 37.19 118 MET A CA 1
ATOM 956 C C . MET A 1 118 ? 60.912 4.658 -15.206 1.00 37.19 118 MET A C 1
ATOM 958 O O . MET A 1 118 ? 60.006 5.001 -15.962 1.00 37.19 118 MET A O 1
ATOM 962 N N . ASP A 1 119 ? 61.998 5.399 -14.993 1.00 33.06 119 ASP A N 1
ATOM 963 C CA . ASP A 1 119 ? 62.299 6.656 -15.689 1.00 33.06 119 ASP A CA 1
ATOM 964 C C . ASP A 1 119 ? 62.976 6.388 -17.048 1.00 33.06 119 ASP A C 1
ATOM 966 O O . ASP A 1 119 ? 63.638 5.365 -17.177 1.00 33.06 119 ASP A O 1
ATOM 970 N N . HIS A 1 120 ? 62.854 7.319 -18.013 1.00 36.91 120 HIS A N 1
ATOM 971 C CA . HIS A 1 120 ? 63.849 7.763 -19.029 1.00 36.91 120 HIS A CA 1
ATOM 972 C C . HIS A 1 120 ? 63.141 8.389 -20.264 1.00 36.91 120 HIS A C 1
ATOM 974 O O . HIS A 1 120 ? 62.125 7.862 -20.697 1.00 36.91 120 HIS A O 1
ATOM 980 N N . LYS A 1 121 ? 63.634 9.420 -20.978 1.00 32.19 121 LYS A N 1
ATOM 981 C CA . LYS A 1 121 ? 64.426 10.631 -20.641 1.00 32.19 121 LYS A CA 1
ATOM 982 C C . LYS A 1 121 ? 64.440 11.561 -21.884 1.00 32.19 121 LYS A C 1
ATOM 984 O O . LYS A 1 121 ? 65.005 11.132 -22.880 1.00 32.19 121 LYS A O 1
ATOM 989 N N . ALA A 1 122 ? 63.969 12.820 -21.771 1.00 30.59 122 ALA A N 1
ATOM 990 C CA . ALA A 1 122 ? 64.132 13.938 -22.747 1.00 30.59 122 ALA A CA 1
ATOM 991 C C . ALA A 1 122 ? 63.555 13.707 -24.180 1.00 30.59 122 ALA A C 1
ATOM 993 O O . ALA A 1 122 ? 63.492 12.579 -24.644 1.00 30.59 122 ALA A O 1
ATOM 994 N N . SER A 1 123 ? 63.102 14.680 -24.982 1.00 35.22 123 SER A N 1
ATOM 995 C CA . SER A 1 123 ? 62.843 16.139 -24.887 1.00 35.22 123 SER A CA 1
ATOM 996 C C . SER A 1 123 ? 62.034 16.543 -26.162 1.00 35.22 123 SER A C 1
ATOM 998 O O . SER A 1 123 ? 61.923 15.723 -27.070 1.00 35.22 123 SER A O 1
ATOM 1000 N N . ASP A 1 124 ? 61.425 17.720 -26.361 1.00 32.00 124 ASP A N 1
ATOM 1001 C CA . ASP A 1 124 ? 61.375 18.984 -25.605 1.00 32.00 124 ASP A CA 1
ATOM 1002 C C . ASP A 1 124 ? 60.098 19.807 -25.955 1.00 32.00 124 ASP A C 1
ATOM 1004 O O . ASP A 1 124 ? 59.297 19.379 -26.783 1.00 32.00 124 ASP A O 1
ATOM 1008 N N . SER A 1 125 ? 59.986 21.023 -25.401 1.00 35.66 125 SER A N 1
ATOM 1009 C CA . SER A 1 125 ? 59.140 22.161 -25.828 1.00 35.66 125 SER A CA 1
ATOM 1010 C C . SER A 1 125 ? 57.604 22.078 -25.673 1.00 35.66 125 SER A C 1
ATOM 1012 O O . SER A 1 125 ? 56.888 21.336 -26.339 1.00 35.66 125 SER A O 1
ATOM 1014 N N . LEU A 1 126 ? 57.103 22.982 -24.824 1.00 37.09 126 LEU A N 1
ATOM 1015 C CA . LEU A 1 126 ? 55.703 23.372 -24.555 1.00 37.09 126 LEU A CA 1
ATOM 1016 C C . LEU A 1 126 ? 55.316 24.623 -25.413 1.00 37.09 126 LEU A C 1
ATOM 1018 O O . LEU A 1 126 ? 56.232 25.175 -26.025 1.00 37.09 126 LEU A O 1
ATOM 1022 N N . PRO A 1 127 ? 54.046 25.126 -25.484 1.00 40.31 127 PRO A N 1
ATOM 1023 C CA . PRO A 1 127 ? 53.057 25.143 -24.398 1.00 40.31 127 PRO A CA 1
ATOM 1024 C C . PRO A 1 127 ? 51.561 24.947 -24.743 1.00 40.31 127 PRO A C 1
ATOM 1026 O O . PRO A 1 127 ? 51.145 24.678 -25.863 1.00 40.31 127 PRO A O 1
ATOM 1029 N N . ALA A 1 128 ? 50.770 25.060 -23.673 1.00 33.97 128 ALA A N 1
ATOM 1030 C CA . ALA A 1 128 ? 49.332 24.872 -23.539 1.00 33.97 128 ALA A CA 1
ATOM 1031 C C . ALA A 1 128 ? 48.422 25.577 -24.563 1.00 33.97 128 ALA A C 1
ATOM 1033 O O . ALA A 1 128 ? 48.615 26.750 -24.865 1.00 33.97 128 ALA A O 1
ATOM 1034 N N . GLN A 1 129 ? 47.294 24.923 -24.865 1.00 37.25 129 GLN A N 1
ATOM 1035 C CA . GLN A 1 129 ? 45.956 25.426 -24.512 1.00 37.25 129 GLN A CA 1
ATOM 1036 C C . GLN A 1 129 ? 44.938 24.270 -24.493 1.00 37.25 129 GLN A C 1
ATOM 1038 O O . GLN A 1 129 ? 45.004 23.351 -25.306 1.00 37.25 129 GLN A O 1
ATOM 1043 N N . ARG A 1 130 ? 44.030 24.284 -23.509 1.00 38.28 130 ARG A N 1
ATOM 1044 C CA . ARG A 1 130 ? 42.829 23.437 -23.470 1.00 38.28 130 ARG A CA 1
ATOM 1045 C C . ARG A 1 130 ? 41.666 24.336 -23.860 1.00 38.28 130 ARG A C 1
ATOM 1047 O O . ARG A 1 130 ? 41.423 25.311 -23.153 1.00 38.28 130 ARG A O 1
ATOM 1054 N N . ASP A 1 131 ? 40.984 24.020 -24.953 1.00 35.56 131 ASP A N 1
ATOM 1055 C CA . ASP A 1 131 ? 39.856 24.821 -25.418 1.00 35.56 131 ASP A CA 1
ATOM 1056 C C . ASP A 1 131 ? 38.698 24.770 -24.415 1.00 35.56 131 ASP A C 1
ATOM 1058 O O . ASP A 1 131 ? 38.145 23.707 -24.125 1.00 35.56 131 ASP A O 1
ATOM 1062 N N . VAL A 1 132 ? 38.329 25.946 -23.909 1.00 38.38 132 VAL A N 1
ATOM 1063 C CA . VAL A 1 132 ? 37.083 26.185 -23.182 1.00 38.38 132 VAL A CA 1
ATOM 1064 C C . VAL A 1 132 ? 36.211 27.070 -24.063 1.00 38.38 132 VAL A C 1
ATOM 1066 O O . VAL A 1 132 ? 36.446 28.268 -24.183 1.00 38.38 132 VAL A O 1
ATOM 1069 N N . LEU A 1 133 ? 35.192 26.463 -24.662 1.00 41.72 133 LEU A N 1
ATOM 1070 C CA . LEU A 1 133 ? 34.011 27.131 -25.199 1.00 41.72 133 LEU A CA 1
ATOM 1071 C C . LEU A 1 133 ? 32.834 26.339 -24.610 1.00 41.72 133 LEU A C 1
ATOM 1073 O O . LEU A 1 133 ? 32.621 25.193 -24.987 1.00 41.72 133 LEU A O 1
ATOM 1077 N N . SER A 1 134 ? 32.246 26.765 -23.491 1.00 38.69 134 SER A N 1
ATOM 1078 C CA . SER A 1 134 ? 31.387 27.952 -23.375 1.00 38.69 134 SER A CA 1
ATOM 1079 C C . SER A 1 134 ? 30.185 27.838 -24.305 1.00 38.69 134 SER A C 1
ATOM 1081 O O . SER A 1 134 ? 30.135 28.490 -25.344 1.00 38.69 134 SER A O 1
ATOM 1083 N N . ASP A 1 135 ? 29.221 27.016 -23.895 1.00 32.94 135 ASP A N 1
ATOM 1084 C CA . ASP A 1 135 ? 27.827 27.210 -24.278 1.00 32.94 135 ASP A CA 1
ATOM 1085 C C . ASP A 1 135 ? 27.061 27.652 -23.025 1.00 32.94 135 ASP A C 1
ATOM 1087 O O . ASP A 1 135 ? 27.195 27.051 -21.953 1.00 32.94 135 ASP A O 1
ATOM 1091 N N . THR A 1 136 ? 26.349 28.767 -23.138 1.00 45.69 136 THR A N 1
ATOM 1092 C CA . THR A 1 136 ? 25.756 29.475 -22.001 1.00 45.69 136 THR A CA 1
ATOM 1093 C C . THR A 1 136 ? 24.355 28.936 -21.762 1.00 45.69 136 THR A C 1
ATOM 1095 O O . THR A 1 136 ? 23.384 29.468 -22.293 1.00 45.69 136 THR A O 1
ATOM 1098 N N . PHE A 1 137 ? 24.236 27.886 -20.949 1.00 41.47 137 PHE A N 1
ATOM 1099 C CA . PHE A 1 137 ? 22.933 27.473 -20.434 1.00 41.47 137 PHE A CA 1
ATOM 1100 C C . PHE A 1 137 ? 22.616 28.248 -19.152 1.00 41.47 137 PHE A C 1
ATOM 1102 O O . PHE A 1 137 ? 23.271 28.060 -18.126 1.00 41.47 137 PHE A O 1
ATOM 1109 N N . GLU A 1 138 ? 21.629 29.140 -19.222 1.00 40.75 138 GLU A N 1
ATOM 1110 C CA . GLU A 1 138 ? 21.141 29.895 -18.069 1.00 40.75 138 GLU A CA 1
ATOM 1111 C C . GLU A 1 138 ? 20.553 28.948 -17.009 1.00 40.75 138 GLU A C 1
ATOM 1113 O O . GLU A 1 138 ? 19.584 28.238 -17.291 1.00 40.75 138 GLU A O 1
ATOM 1118 N N . PRO A 1 139 ? 21.046 28.960 -15.758 1.00 39.69 139 PRO A N 1
ATOM 1119 C CA . PRO A 1 139 ? 20.309 28.382 -14.651 1.00 39.69 139 PRO A CA 1
ATOM 1120 C C . PRO A 1 139 ? 19.212 29.374 -14.252 1.00 39.69 139 PRO A C 1
ATOM 1122 O O . PRO A 1 139 ? 19.375 30.167 -13.323 1.00 39.69 139 PRO A O 1
ATOM 1125 N N . SER A 1 140 ? 18.076 29.350 -14.955 1.00 43.03 140 SER A N 1
ATOM 1126 C CA . SER A 1 140 ? 16.865 29.994 -14.446 1.00 43.03 140 SER A CA 1
ATOM 1127 C C . SER A 1 140 ? 16.484 29.332 -13.120 1.00 43.03 140 SER A C 1
ATOM 1129 O O . SER A 1 140 ? 15.998 28.203 -13.083 1.00 43.03 140 SER A O 1
ATOM 1131 N N . ASN A 1 141 ? 16.731 30.043 -12.020 1.00 47.12 141 ASN A N 1
ATOM 1132 C CA . ASN A 1 141 ? 16.323 29.650 -10.678 1.00 47.12 141 ASN A CA 1
ATOM 1133 C C . ASN A 1 141 ? 14.810 29.402 -10.619 1.00 47.12 141 ASN A C 1
ATOM 1135 O O . ASN A 1 141 ? 14.033 30.353 -10.563 1.00 47.12 141 ASN A O 1
ATOM 1139 N N . SER A 1 142 ? 14.397 28.138 -10.564 1.00 46.72 142 SER A N 1
ATOM 1140 C CA . SER A 1 142 ? 13.391 27.627 -9.617 1.00 46.72 142 SER A CA 1
ATOM 1141 C C . SER A 1 142 ? 13.084 26.158 -9.908 1.00 46.72 142 SER A C 1
ATOM 1143 O O . SER A 1 142 ? 12.377 25.844 -10.852 1.00 46.72 142 SER A O 1
ATOM 1145 N N . ILE A 1 143 ? 13.649 25.272 -9.084 1.00 48.25 143 ILE A N 1
ATOM 1146 C CA . ILE A 1 143 ? 13.040 24.079 -8.460 1.00 48.25 143 ILE A CA 1
ATOM 1147 C C . ILE A 1 143 ? 14.134 23.531 -7.525 1.00 48.25 143 ILE A C 1
ATOM 1149 O O . ILE A 1 143 ? 14.819 22.549 -7.787 1.00 48.25 143 ILE A O 1
ATOM 1153 N N . ILE A 1 144 ? 14.329 24.228 -6.403 1.00 47.97 144 ILE A N 1
ATOM 1154 C CA . ILE A 1 144 ? 14.581 23.522 -5.146 1.00 47.97 144 ILE A CA 1
ATOM 1155 C C . ILE A 1 144 ? 13.192 23.387 -4.533 1.00 47.97 144 ILE A C 1
ATOM 1157 O O . ILE A 1 144 ? 12.759 24.240 -3.764 1.00 47.97 144 ILE A O 1
ATOM 1161 N N . HIS A 1 145 ? 12.458 22.363 -4.970 1.00 38.03 145 HIS A N 1
ATOM 1162 C CA . HIS A 1 145 ? 11.352 21.856 -4.173 1.00 38.03 145 HIS A CA 1
ATOM 1163 C C . HIS A 1 145 ? 11.931 20.828 -3.213 1.00 38.03 145 HIS A C 1
ATOM 1165 O O . HIS A 1 145 ? 12.683 19.941 -3.616 1.00 38.03 145 HIS A O 1
ATOM 1171 N N . SER A 1 146 ? 11.611 21.023 -1.942 1.00 32.97 146 SER A N 1
ATOM 1172 C CA . SER A 1 146 ? 12.024 20.217 -0.805 1.00 32.97 146 SER A CA 1
ATOM 1173 C C . SER A 1 146 ? 11.940 18.714 -1.075 1.00 32.97 146 SER A C 1
ATOM 1175 O O . SER A 1 146 ? 10.935 18.224 -1.591 1.00 32.97 146 SER A O 1
ATOM 1177 N N . PHE A 1 147 ? 12.958 17.980 -0.623 1.00 38.78 147 PHE A N 1
ATOM 1178 C CA . PHE A 1 147 ? 12.818 16.562 -0.302 1.00 38.78 147 PHE A CA 1
ATOM 1179 C C . PHE A 1 147 ? 11.877 16.434 0.906 1.00 38.78 147 PHE A C 1
ATOM 1181 O O . PHE A 1 147 ? 12.337 16.378 2.038 1.00 38.78 147 PHE A O 1
ATOM 1188 N N . ASP A 1 148 ? 10.571 16.461 0.647 1.00 42.72 148 ASP A N 1
ATOM 1189 C CA . ASP A 1 148 ? 9.502 16.196 1.618 1.00 42.72 148 ASP A CA 1
ATOM 1190 C C . ASP A 1 148 ? 8.219 15.809 0.860 1.00 42.72 148 ASP A C 1
ATOM 1192 O O . ASP A 1 148 ? 7.230 16.542 0.820 1.00 42.72 148 ASP A O 1
ATOM 1196 N N . HIS A 1 149 ? 8.252 14.656 0.189 1.00 34.75 149 HIS A N 1
ATOM 1197 C CA . HIS A 1 149 ? 7.062 13.989 -0.347 1.00 34.75 149 HIS A CA 1
ATOM 1198 C C . HIS A 1 149 ? 7.150 12.485 -0.049 1.00 34.75 149 HIS A C 1
ATOM 1200 O O . HIS A 1 149 ? 7.839 11.764 -0.776 1.00 34.75 149 HIS A O 1
ATOM 1206 N N . PRO A 1 150 ? 6.485 11.997 1.018 1.00 42.34 150 PRO A N 1
ATOM 1207 C CA . PRO A 1 150 ? 6.127 10.589 1.097 1.00 42.34 150 PRO A CA 1
ATOM 1208 C C . PRO A 1 150 ? 5.138 10.240 -0.029 1.00 42.34 150 PRO A C 1
ATOM 1210 O O . PRO A 1 150 ? 4.528 11.119 -0.633 1.00 42.34 150 PRO A O 1
ATOM 1213 N N . GLU A 1 151 ? 5.032 8.945 -0.313 1.00 50.97 151 GLU A N 1
ATOM 1214 C CA . GLU A 1 151 ? 4.301 8.320 -1.425 1.00 50.97 151 GLU A CA 1
ATOM 1215 C C . GLU A 1 151 ? 2.904 8.885 -1.757 1.00 50.97 151 GLU A C 1
ATOM 1217 O O . GLU A 1 151 ? 2.219 9.413 -0.877 1.00 50.97 151 GLU A O 1
ATOM 1222 N N . PRO A 1 152 ? 2.397 8.656 -2.992 1.00 55.38 152 PRO A N 1
ATOM 1223 C CA . PRO A 1 152 ? 1.001 8.899 -3.353 1.00 55.38 152 PRO A CA 1
ATOM 1224 C C . PRO A 1 152 ? 0.061 7.868 -2.695 1.00 55.38 152 PRO A C 1
ATOM 1226 O O . PRO A 1 152 ? -0.630 7.099 -3.358 1.00 55.38 152 PRO A O 1
ATOM 1229 N N . LEU A 1 153 ? -0.014 7.894 -1.364 1.00 67.19 153 LEU A N 1
ATOM 1230 C CA . LEU A 1 153 ? -0.992 7.198 -0.519 1.00 67.19 153 LEU A CA 1
ATOM 1231 C C . LEU A 1 153 ? -2.362 7.904 -0.555 1.00 67.19 153 LEU A C 1
ATOM 1233 O O . LEU A 1 153 ? -3.091 7.940 0.439 1.00 67.19 153 LEU A O 1
ATOM 1237 N N . GLU A 1 154 ? -2.691 8.492 -1.703 1.00 76.50 154 GLU A N 1
ATOM 1238 C CA . GLU A 1 154 ? -3.852 9.333 -1.945 1.00 76.50 154 GLU A CA 1
ATOM 1239 C C . GLU A 1 154 ? -4.688 8.763 -3.094 1.00 76.50 154 GLU A C 1
ATOM 1241 O O . GLU A 1 154 ? -4.249 8.698 -4.243 1.00 76.50 154 GLU A O 1
ATOM 1246 N N . THR A 1 155 ? -5.923 8.379 -2.784 1.00 83.81 155 THR A N 1
ATOM 1247 C CA . THR A 1 155 ? -6.905 7.891 -3.757 1.00 83.81 155 THR A CA 1
ATOM 1248 C C . THR A 1 155 ? -7.887 9.024 -4.077 1.00 83.81 155 THR A C 1
ATOM 1250 O O . THR A 1 155 ? -8.335 9.709 -3.155 1.00 83.81 155 THR A O 1
ATOM 1253 N N . PRO A 1 156 ? -8.269 9.268 -5.346 1.00 87.56 156 PRO A N 1
ATOM 1254 C CA . PRO A 1 156 ? -9.296 10.263 -5.659 1.00 87.56 156 PRO A CA 1
ATOM 1255 C C . PRO A 1 156 ? -10.633 9.899 -4.991 1.00 87.56 156 PRO A C 1
ATOM 1257 O O . PRO A 1 156 ? -11.041 8.736 -5.037 1.00 87.56 156 PRO A O 1
ATOM 1260 N N . CYS A 1 157 ? -11.340 10.882 -4.414 1.00 86.12 157 CYS A N 1
ATOM 1261 C CA . CYS A 1 157 ? -12.585 10.664 -3.658 1.00 86.12 157 CYS A CA 1
ATOM 1262 C C . CYS A 1 157 ? -13.635 9.875 -4.451 1.00 86.12 157 CYS A C 1
ATOM 1264 O O . CYS A 1 157 ? -14.403 9.134 -3.853 1.00 86.12 157 CYS A O 1
ATOM 1266 N N . ASP A 1 158 ? -13.668 10.009 -5.781 1.00 83.94 158 ASP A N 1
ATOM 1267 C CA . ASP A 1 158 ? -14.569 9.243 -6.649 1.00 83.94 158 ASP A CA 1
ATOM 1268 C C . ASP A 1 158 ? -14.297 7.735 -6.585 1.00 83.94 158 ASP A C 1
ATOM 1270 O O . ASP A 1 158 ? -15.219 6.948 -6.374 1.00 83.94 158 ASP A O 1
ATOM 1274 N N . LYS A 1 159 ? -13.025 7.328 -6.690 1.00 84.75 159 LYS A N 1
ATOM 1275 C CA . LYS A 1 159 ? -12.633 5.914 -6.617 1.00 84.75 159 LYS A CA 1
ATOM 1276 C C . LYS A 1 159 ? -12.724 5.384 -5.185 1.00 84.75 159 LYS A C 1
ATOM 1278 O O . LYS A 1 159 ? -13.153 4.253 -4.986 1.00 84.75 159 LYS A O 1
ATOM 1283 N N . ALA A 1 160 ? -12.387 6.206 -4.191 1.00 84.62 160 ALA A N 1
ATOM 1284 C CA . ALA A 1 160 ? -12.570 5.865 -2.781 1.00 84.62 160 ALA A CA 1
ATOM 1285 C C . ALA A 1 160 ? -14.056 5.648 -2.433 1.00 84.62 160 ALA A C 1
ATOM 1287 O O . ALA A 1 160 ? -14.398 4.676 -1.763 1.00 84.62 160 ALA A O 1
ATOM 1288 N N . ALA A 1 161 ? -14.953 6.500 -2.942 1.00 85.94 161 ALA A N 1
ATOM 1289 C CA . ALA A 1 161 ? -16.394 6.346 -2.771 1.00 85.94 161 ALA A CA 1
ATOM 1290 C C . ALA A 1 161 ? -16.934 5.092 -3.477 1.00 85.94 161 ALA A C 1
ATOM 1292 O O . ALA A 1 161 ? -17.772 4.400 -2.908 1.00 85.94 161 ALA A O 1
ATOM 1293 N N . GLU A 1 162 ? -16.444 4.765 -4.677 1.00 85.31 162 GLU A N 1
ATOM 1294 C CA . GLU A 1 162 ? -16.797 3.528 -5.390 1.00 85.31 162 GLU A CA 1
ATOM 1295 C C . GLU A 1 162 ? -16.425 2.274 -4.575 1.00 85.31 162 GLU A C 1
ATOM 1297 O O . GLU A 1 162 ? -17.269 1.403 -4.377 1.00 85.31 162 GLU A O 1
ATOM 1302 N N . ILE A 1 163 ? -15.211 2.230 -4.008 1.00 82.25 163 ILE A N 1
ATOM 1303 C CA . ILE A 1 163 ? -14.738 1.132 -3.142 1.00 82.25 163 ILE A CA 1
ATOM 1304 C C . ILE A 1 163 ? -15.606 1.003 -1.874 1.00 82.25 163 ILE A C 1
ATOM 1306 O O . ILE A 1 163 ? -16.004 -0.100 -1.500 1.00 82.25 163 ILE A O 1
ATOM 1310 N N . LEU A 1 164 ? -15.945 2.123 -1.223 1.00 78.88 164 LEU A N 1
ATOM 1311 C CA . LEU A 1 164 ? -16.796 2.132 -0.022 1.00 78.88 164 LEU A CA 1
ATOM 1312 C C . LEU A 1 164 ? -18.250 1.707 -0.296 1.00 78.88 164 LEU A C 1
ATOM 1314 O O . LEU A 1 164 ? -18.920 1.218 0.618 1.00 78.88 164 LEU A O 1
ATOM 1318 N N . VAL A 1 165 ? -18.740 1.899 -1.525 1.00 85.06 165 VAL A N 1
ATOM 1319 C CA . VAL A 1 165 ? -20.049 1.407 -1.982 1.00 85.06 165 VAL A CA 1
ATOM 1320 C C . VAL A 1 165 ? -19.992 -0.094 -2.264 1.00 85.06 165 VAL A C 1
ATOM 1322 O O . VAL A 1 165 ? -20.861 -0.829 -1.792 1.00 85.06 165 VAL A O 1
ATOM 1325 N N . GLU A 1 166 ? -18.956 -0.558 -2.969 1.00 79.12 166 GLU A N 1
ATOM 1326 C CA . GLU A 1 166 ? -18.752 -1.973 -3.304 1.00 79.12 166 GLU A CA 1
ATOM 1327 C C . GLU A 1 166 ? -18.660 -2.851 -2.045 1.00 79.12 166 GLU A C 1
ATOM 1329 O O . GLU A 1 166 ? -19.352 -3.866 -1.961 1.00 79.12 166 GLU A O 1
ATOM 1334 N N . LEU A 1 167 ? -17.908 -2.424 -1.020 1.00 70.69 167 LEU A N 1
ATOM 1335 C CA . LEU A 1 167 ? -17.799 -3.165 0.246 1.00 70.69 167 LEU A CA 1
ATOM 1336 C C . LEU A 1 167 ? -19.104 -3.234 1.058 1.00 70.69 167 LEU A C 1
ATOM 1338 O O . LEU A 1 167 ? -19.303 -4.199 1.794 1.00 70.69 167 LEU A O 1
ATOM 1342 N N . ARG A 1 168 ? -19.986 -2.227 0.967 1.00 70.12 168 ARG A N 1
ATOM 1343 C CA . ARG A 1 168 ? -21.232 -2.169 1.762 1.00 70.12 168 ARG A CA 1
ATOM 1344 C C . ARG A 1 168 ? -22.453 -2.758 1.062 1.00 70.12 168 ARG A C 1
ATOM 1346 O O . ARG A 1 168 ? -23.469 -2.966 1.720 1.00 70.12 168 ARG A O 1
ATOM 1353 N N . GLY A 1 169 ? -22.411 -2.965 -0.254 1.00 63.12 169 GLY A N 1
ATOM 1354 C CA . GLY A 1 169 ? -23.499 -3.543 -1.059 1.00 63.12 169 GLY A CA 1
ATOM 1355 C C . GLY A 1 169 ? -24.783 -2.700 -1.195 1.00 63.12 169 GLY A C 1
ATOM 1356 O O . GLY A 1 169 ? -25.550 -2.921 -2.132 1.00 63.12 169 GLY A O 1
ATOM 1357 N N . HIS A 1 170 ? -25.027 -1.734 -0.299 1.00 61.59 170 HIS A N 1
ATOM 1358 C CA . HIS A 1 170 ? -26.268 -0.947 -0.212 1.00 61.59 170 HIS A CA 1
ATOM 1359 C C . HIS A 1 170 ? -26.061 0.552 0.107 1.00 61.59 170 HIS A C 1
ATOM 1361 O O . HIS A 1 170 ? -27.005 1.219 0.525 1.00 61.59 170 HIS A O 1
ATOM 1367 N N . ALA A 1 171 ? -24.851 1.097 -0.059 1.00 67.38 171 ALA A N 1
ATOM 1368 C CA . ALA A 1 171 ? -24.573 2.518 0.185 1.00 67.38 171 ALA A CA 1
ATOM 1369 C C . ALA A 1 171 ? -24.625 3.356 -1.105 1.00 67.38 171 ALA A C 1
ATOM 1371 O O . ALA A 1 171 ? -24.220 2.890 -2.168 1.00 67.38 171 ALA A O 1
ATOM 1372 N N . ASP A 1 172 ? -25.056 4.616 -1.006 1.00 79.88 172 ASP A N 1
ATOM 1373 C CA . ASP A 1 172 ? -24.997 5.567 -2.121 1.00 79.88 172 ASP A CA 1
ATOM 1374 C C . ASP A 1 172 ? -23.608 6.222 -2.232 1.00 79.88 172 ASP A C 1
ATOM 1376 O O . ASP A 1 172 ? -23.009 6.641 -1.237 1.00 79.88 172 ASP A O 1
ATOM 1380 N N . SER A 1 173 ? -23.117 6.408 -3.462 1.00 78.50 173 SER A N 1
ATOM 1381 C CA . SER A 1 173 ? -21.824 7.067 -3.731 1.00 78.50 173 SER A CA 1
ATOM 1382 C C . SER A 1 173 ? -21.758 8.508 -3.191 1.00 78.50 173 SER A C 1
ATOM 1384 O O . SER A 1 173 ? -20.705 8.970 -2.748 1.00 78.50 173 SER A O 1
ATOM 1386 N N . SER A 1 174 ? -22.898 9.206 -3.145 1.00 79.19 174 SER A N 1
ATOM 1387 C CA . SER A 1 174 ? -23.026 10.537 -2.539 1.00 79.19 174 SER A CA 1
ATOM 1388 C C . SER A 1 174 ? -22.763 10.519 -1.030 1.00 79.19 174 SER A C 1
ATOM 1390 O O . SER A 1 174 ? -22.025 11.369 -0.533 1.00 79.19 174 SER A O 1
ATOM 1392 N N . TRP A 1 175 ? -23.312 9.535 -0.312 1.00 83.19 175 TRP A N 1
ATOM 1393 C CA . TRP A 1 175 ? -23.056 9.336 1.114 1.00 83.19 175 TRP A CA 1
ATOM 1394 C C . TRP A 1 175 ? -21.578 9.020 1.361 1.00 83.19 175 TRP A C 1
ATOM 1396 O O . TRP A 1 175 ? -20.964 9.637 2.229 1.00 83.19 175 TRP A O 1
ATOM 1406 N N . ALA A 1 176 ? -20.976 8.148 0.545 1.00 83.31 176 ALA A N 1
ATOM 1407 C CA . ALA A 1 176 ? -19.568 7.783 0.687 1.00 83.31 176 ALA A CA 1
ATOM 1408 C C . ALA A 1 176 ? -18.624 8.986 0.485 1.00 83.31 176 ALA A C 1
ATOM 1410 O O . ALA A 1 176 ? -17.673 9.146 1.248 1.00 83.31 176 ALA A O 1
ATOM 14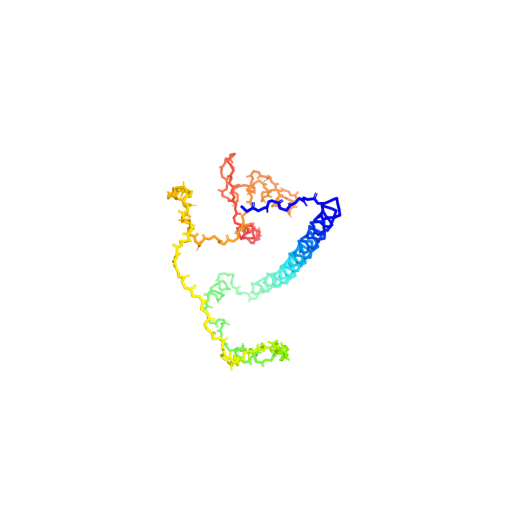11 N N . ARG A 1 177 ? -18.910 9.892 -0.468 1.00 83.75 177 ARG A N 1
ATOM 1412 C CA . ARG A 1 177 ? -18.155 11.154 -0.618 1.00 83.75 177 ARG A CA 1
ATOM 1413 C C . ARG A 1 177 ? -18.290 12.072 0.601 1.00 83.75 177 ARG A C 1
ATOM 1415 O O . ARG A 1 177 ? -17.294 12.655 1.014 1.00 83.75 177 ARG A O 1
ATOM 1422 N N . VAL A 1 178 ? -19.486 12.190 1.185 1.00 83.88 178 VAL A N 1
ATOM 1423 C CA . VAL A 1 178 ? -19.715 13.021 2.384 1.00 83.88 178 VAL A CA 1
ATOM 1424 C C . VAL A 1 178 ? -19.022 12.431 3.615 1.00 83.88 178 VAL A C 1
ATOM 1426 O O . VAL A 1 178 ? -18.395 13.178 4.360 1.00 83.88 178 VAL A O 1
ATOM 1429 N N . ALA A 1 179 ? -19.069 11.107 3.794 1.00 78.62 179 ALA A N 1
ATOM 1430 C CA . ALA A 1 179 ? -18.355 10.403 4.860 1.00 78.62 179 ALA A CA 1
ATOM 1431 C C . ALA A 1 179 ? -16.832 10.617 4.762 1.00 78.62 179 ALA A C 1
ATOM 1433 O O . ALA A 1 179 ? -16.186 10.909 5.760 1.00 78.62 179 ALA A O 1
ATOM 1434 N N . LEU A 1 180 ? -16.284 10.596 3.541 1.00 80.38 180 LEU A N 1
ATOM 1435 C CA . LEU A 1 180 ? -14.893 10.947 3.223 1.00 80.38 180 LEU A CA 1
ATOM 1436 C C . LEU A 1 180 ? -14.549 12.449 3.380 1.00 80.38 180 LEU A C 1
ATOM 1438 O O . LEU A 1 180 ? -13.426 12.853 3.084 1.00 80.38 180 LEU A O 1
ATOM 1442 N N . GLY A 1 181 ? -15.496 13.304 3.789 1.00 77.31 181 GLY A N 1
ATOM 1443 C CA . GLY A 1 181 ? -15.299 14.755 3.904 1.00 77.31 181 GLY A CA 1
ATOM 1444 C C . GLY A 1 181 ? -15.200 15.501 2.563 1.00 77.31 181 GLY A C 1
ATOM 1445 O O . GLY A 1 181 ? -14.830 16.676 2.533 1.00 77.31 181 GLY A O 1
ATOM 1446 N N . CYS A 1 182 ? -15.529 14.848 1.445 1.00 83.62 182 CYS A N 1
ATOM 1447 C CA . CYS A 1 182 ? -15.422 15.397 0.096 1.00 83.62 182 CYS A CA 1
ATOM 1448 C C . CYS A 1 182 ? -16.731 16.102 -0.320 1.00 83.62 182 CYS A C 1
ATOM 1450 O O . CYS A 1 182 ? -17.725 15.449 -0.641 1.00 83.62 182 CYS A O 1
ATOM 1452 N N . TYR A 1 183 ? -16.725 17.438 -0.402 1.00 77.38 183 TYR A N 1
ATOM 1453 C CA . TYR A 1 183 ? -17.896 18.240 -0.790 1.00 77.38 183 TYR A CA 1
ATOM 1454 C C . TYR A 1 183 ? -17.806 18.758 -2.238 1.00 77.38 183 TYR A C 1
ATOM 1456 O O . TYR A 1 183 ? -16.836 19.410 -2.619 1.00 77.38 183 TYR A O 1
ATOM 1464 N N . GLY A 1 184 ? -18.856 18.529 -3.034 1.00 70.44 184 GLY A N 1
ATOM 1465 C CA . GLY A 1 184 ? -18.973 19.022 -4.415 1.00 70.44 184 GLY A CA 1
ATOM 1466 C C . GLY A 1 184 ? -18.272 18.159 -5.476 1.00 70.44 184 GLY A C 1
ATOM 1467 O O . GLY A 1 184 ? -17.780 17.072 -5.195 1.00 70.44 184 GLY A O 1
ATOM 1468 N N . VAL A 1 185 ? -18.245 18.651 -6.721 1.00 66.56 185 VAL A N 1
ATOM 1469 C CA . VAL A 1 185 ? -17.750 17.931 -7.922 1.00 66.56 185 VAL A CA 1
ATOM 1470 C C . VAL A 1 185 ? -16.260 18.211 -8.203 1.00 66.56 185 VAL A C 1
ATOM 1472 O O . VAL A 1 185 ? -15.799 18.141 -9.338 1.00 66.56 185 VAL A O 1
ATOM 1475 N N . GLY A 1 186 ? -15.498 18.604 -7.179 1.00 67.62 186 GLY A N 1
ATOM 1476 C CA . GLY A 1 186 ? -14.065 18.876 -7.308 1.00 67.62 186 GLY A CA 1
ATOM 1477 C C . GLY A 1 186 ? -13.230 17.598 -7.410 1.00 67.62 186 GLY A C 1
ATOM 1478 O O . GLY A 1 186 ? -13.628 16.546 -6.903 1.00 67.62 186 GLY A O 1
ATOM 1479 N N . SER A 1 187 ? -12.048 17.709 -8.019 1.00 70.12 187 SER A N 1
ATOM 1480 C CA . SER A 1 187 ? -11.001 16.685 -7.973 1.00 70.12 187 SER A CA 1
ATOM 1481 C C . SER A 1 187 ? -10.305 16.723 -6.608 1.00 70.12 187 SER A C 1
ATOM 1483 O O . SER A 1 187 ? -9.286 17.391 -6.435 1.00 70.12 187 SER A O 1
ATOM 1485 N N . CYS A 1 188 ? -10.895 16.052 -5.626 1.00 82.88 188 CYS A N 1
ATOM 1486 C CA . CYS A 1 188 ? -10.332 15.873 -4.293 1.00 82.88 188 CYS A CA 1
ATOM 1487 C C . CYS A 1 188 ? -9.745 14.464 -4.134 1.00 82.88 188 CYS A C 1
ATOM 1489 O O . CYS A 1 188 ? -10.273 13.492 -4.679 1.00 82.88 188 CYS A O 1
ATOM 1491 N N . SER A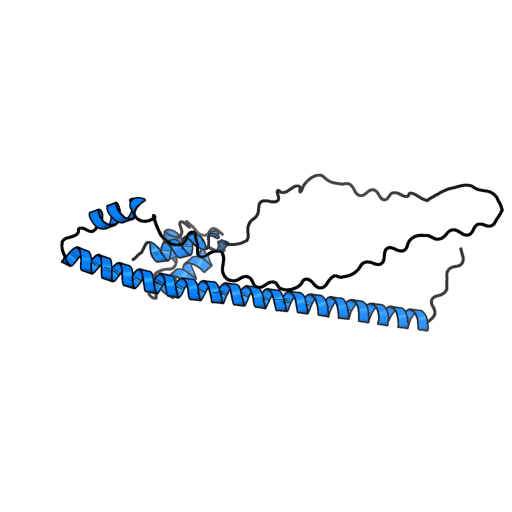 1 189 ? -8.649 14.368 -3.388 1.00 84.25 189 SER A N 1
ATOM 1492 C CA . SER A 1 189 ? -8.014 13.122 -2.970 1.00 84.25 189 SER A CA 1
ATOM 1493 C C . SER A 1 189 ? -8.194 12.912 -1.469 1.00 84.25 189 SER A C 1
ATOM 1495 O O . SER A 1 189 ? -8.320 13.862 -0.696 1.00 84.25 189 SER A O 1
ATOM 1497 N N . VAL A 1 190 ? -8.223 11.647 -1.065 1.00 84.00 190 VAL A N 1
ATOM 1498 C CA . VAL A 1 190 ? -8.275 11.206 0.328 1.00 84.00 190 VAL A CA 1
ATOM 1499 C C . VAL A 1 190 ? -7.106 10.289 0.610 1.00 84.00 190 VAL A C 1
ATOM 1501 O O . VAL A 1 190 ? -6.731 9.462 -0.222 1.00 84.00 190 VAL A O 1
ATOM 1504 N N . LYS A 1 191 ? -6.539 10.415 1.809 1.00 82.25 191 LYS A N 1
ATOM 1505 C CA . LYS A 1 191 ? -5.496 9.503 2.268 1.00 82.25 191 LYS A CA 1
ATOM 1506 C C . LYS A 1 191 ? -6.085 8.109 2.412 1.00 82.25 191 LYS A C 1
ATOM 1508 O O . LYS A 1 191 ? -7.156 7.952 2.997 1.00 82.25 191 LYS A O 1
ATOM 1513 N N . ASN A 1 192 ? -5.355 7.094 1.967 1.00 76.62 192 ASN A N 1
ATOM 1514 C CA . ASN A 1 192 ? -5.792 5.703 2.073 1.00 76.62 192 ASN A CA 1
ATOM 1515 C C . ASN A 1 192 ? -6.104 5.323 3.536 1.00 76.62 192 ASN A C 1
ATOM 1517 O O . ASN A 1 192 ? -7.054 4.591 3.790 1.00 76.62 192 ASN A O 1
ATOM 1521 N N . THR A 1 193 ? -5.393 5.910 4.508 1.00 78.12 193 THR A N 1
ATOM 1522 C CA . THR A 1 193 ? -5.660 5.763 5.952 1.00 78.12 193 THR A CA 1
ATOM 1523 C C . THR A 1 193 ? -7.052 6.228 6.390 1.00 78.12 193 THR A C 1
ATOM 1525 O O . THR A 1 193 ? -7.613 5.634 7.303 1.00 78.12 193 THR A O 1
ATOM 1528 N N . GLU A 1 194 ? -7.625 7.260 5.761 1.00 73.25 194 GLU A N 1
ATOM 1529 C CA . GLU A 1 194 ? -8.987 7.729 6.072 1.00 73.25 194 GLU A CA 1
ATOM 1530 C C . GLU A 1 194 ? -10.050 6.776 5.520 1.00 73.25 194 GLU A C 1
ATOM 1532 O O . GLU A 1 194 ? -11.076 6.567 6.159 1.00 73.25 194 GLU A O 1
ATOM 1537 N N . ILE A 1 195 ? -9.786 6.131 4.377 1.00 75.19 195 ILE A N 1
ATOM 1538 C CA . ILE A 1 195 ? -10.673 5.094 3.828 1.00 75.19 195 ILE A CA 1
ATOM 1539 C C . ILE A 1 195 ? -10.768 3.917 4.808 1.00 75.19 195 ILE A C 1
ATOM 1541 O O . ILE A 1 195 ? -11.865 3.425 5.051 1.00 75.19 195 ILE A O 1
ATOM 1545 N N . PHE A 1 196 ? -9.642 3.496 5.401 1.00 73.44 196 PHE A N 1
ATOM 1546 C CA . PHE A 1 196 ? -9.630 2.443 6.423 1.00 73.44 196 PHE A CA 1
ATOM 1547 C C . PHE A 1 196 ? -10.345 2.875 7.714 1.00 73.44 196 PHE A C 1
ATOM 1549 O O . PHE A 1 196 ? -11.226 2.152 8.168 1.00 73.44 196 PHE A O 1
ATOM 1556 N N . ARG A 1 197 ? -10.090 4.087 8.231 1.00 74.69 197 ARG A N 1
ATOM 1557 C CA . ARG A 1 197 ? -10.810 4.630 9.405 1.00 74.69 197 ARG A CA 1
ATOM 1558 C C . ARG A 1 197 ? -12.327 4.666 9.212 1.00 74.69 197 ARG A C 1
ATOM 1560 O O . ARG A 1 197 ? -13.061 4.194 10.065 1.00 74.69 197 ARG A O 1
ATOM 1567 N N . LEU A 1 198 ? -12.809 5.109 8.049 1.00 69.50 198 LEU A N 1
ATOM 1568 C CA . LEU A 1 198 ? -14.243 5.142 7.718 1.00 69.50 198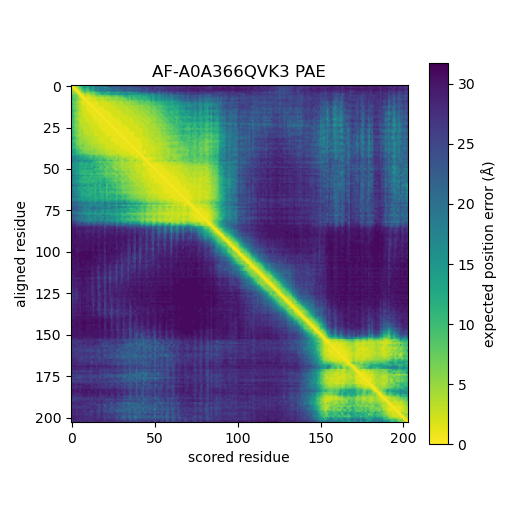 LEU A CA 1
ATOM 1569 C C . LEU A 1 198 ? -14.869 3.765 7.417 1.00 69.50 198 LEU A C 1
ATOM 1571 O O . LEU A 1 198 ? -16.075 3.674 7.147 1.00 69.50 198 LEU A O 1
ATOM 1575 N N . MET A 1 199 ? -14.074 2.694 7.433 1.00 67.94 199 MET A N 1
ATOM 1576 C CA . MET A 1 199 ? -14.577 1.322 7.525 1.00 67.94 199 MET A CA 1
ATOM 1577 C C . MET A 1 199 ? -14.669 0.851 8.983 1.00 67.94 199 MET A C 1
ATOM 1579 O O . MET A 1 199 ? -15.614 0.135 9.291 1.00 67.94 199 MET A O 1
ATOM 1583 N N . ASP A 1 200 ? -13.771 1.303 9.864 1.00 65.12 200 ASP A N 1
ATOM 1584 C CA . ASP A 1 200 ? -13.757 0.953 11.294 1.00 65.12 200 ASP A CA 1
ATOM 1585 C C . ASP A 1 200 ? -14.760 1.780 12.139 1.00 65.12 200 ASP A C 1
ATOM 1587 O O . ASP A 1 200 ? -15.366 1.250 13.065 1.00 65.12 200 ASP A O 1
ATOM 1591 N N . ASP A 1 201 ? -14.988 3.058 11.807 1.00 64.06 201 ASP A N 1
ATOM 1592 C CA . ASP A 1 201 ? -15.835 4.007 12.563 1.00 64.06 201 ASP A CA 1
ATOM 1593 C C . ASP A 1 201 ? -17.362 3.813 12.362 1.00 64.06 201 ASP A C 1
ATOM 1595 O O . ASP A 1 201 ? -18.160 4.663 12.770 1.00 64.06 201 ASP A O 1
ATOM 1599 N N . ILE A 1 202 ? -17.795 2.757 11.656 1.00 55.91 202 ILE A N 1
ATOM 1600 C CA . ILE A 1 202 ? -19.201 2.558 11.227 1.00 55.91 202 ILE A CA 1
ATOM 1601 C C . ILE A 1 202 ? -19.747 1.163 11.635 1.00 55.91 202 ILE A C 1
ATOM 1603 O O . ILE A 1 202 ? -20.803 0.741 11.158 1.00 55.91 202 ILE A O 1
ATOM 1607 N N . ASP A 1 203 ? -19.045 0.484 12.550 1.00 45.56 203 ASP A N 1
ATOM 1608 C CA . ASP A 1 203 ? -19.504 -0.679 13.341 1.00 45.56 203 ASP A CA 1
ATOM 1609 C C . ASP A 1 203 ? -20.113 -0.240 14.697 1.00 45.56 203 ASP A C 1
ATOM 1611 O O . ASP A 1 203 ? -21.044 -0.936 15.171 1.00 45.56 203 ASP A O 1
#